Protein AF-A0A935RCQ5-F1 (afdb_monomer_lite)

Secondary structure (DSSP, 8-state):
-------S-EEEEE-HHHHHHHHHHHTTTTSHHHHHHHHHHHHHHHHHH-TTSS-----HHHHHHHHHHHHHHHHHHHHHHHHTTPPP--EEEEEETTEEEEEE--GGGGGS-HHHHHHHHHHHHHHHHHHHHHHHHHHT-TTS-HHHHHHHHHHHHHHHHHHHHHHS--TTSHHHHHHHHHHHHHHHTT--

Foldseek 3Di:
DDDDDDQVDKDFDFFLVRLQVLLQVCLVLLPPVNLVCLQVLLVVLCVVLVLVPDDQDDDPLLVVLLVVLLVQLQSQLQNLLVNVVDRWGTKIWGAPVNRIHIHTRSNCLVVDQLVSVLSSLSRSLSSLSNSLSVLSVQLNDPPDPPVRSSSSSNNSVSSVVVSVVLCPLPVPRSVVSNVVSVVVVVVVVVVD

pLDDT: mean 89.9, std 12.92, range [36.69, 98.56]

Sequence (192 aa):
MCARPAWPLRCPLVPAGAVRRAAALAAPLASTRGLAFMAAAGLTAVACLRPWEGPPRLSPAALGLFAAGALWHELGHAAALRREGYAPGGIGLSLFVCVPVLYADVSAVRLLPRGGRLRVDLAGLAFQAGAAGALAVAGAAEGVPVAVTAAARAAAVATLLALGWALLPFPRSDGSWALRDYLEAGAESRRG

Radius of gyration: 16.99 Å; chains: 1; bounding box: 40×34×59 Å

Structure (mmCIF, N/CA/C/O backbone):
data_AF-A0A935RCQ5-F1
#
_entry.id   AF-A0A935RCQ5-F1
#
loop_
_atom_site.group_PDB
_atom_site.id
_atom_site.type_symbol
_atom_site.label_atom_id
_atom_site.label_alt_id
_atom_site.label_comp_id
_atom_site.label_asym_id
_atom_site.label_entity_id
_atom_site.label_seq_id
_atom_site.pdbx_PDB_ins_code
_atom_site.Cartn_x
_atom_site.Cartn_y
_atom_site.Cartn_z
_atom_site.occupancy
_atom_site.B_iso_or_equiv
_atom_site.auth_seq_id
_atom_site.auth_comp_id
_atom_site.auth_asym_id
_atom_site.auth_atom_id
_atom_site.pdbx_PDB_model_num
ATOM 1 N N . MET A 1 1 ? -6.819 7.830 11.090 1.00 50.78 1 MET A N 1
ATOM 2 C CA . MET A 1 1 ? -7.799 8.486 10.176 1.00 50.78 1 MET A CA 1
ATOM 3 C C . MET A 1 1 ? -9.226 8.502 10.760 1.00 50.78 1 MET A C 1
ATOM 5 O O . MET A 1 1 ? -10.011 7.604 10.498 1.00 50.78 1 MET A O 1
ATOM 9 N N . CYS A 1 2 ? -9.604 9.498 11.570 1.00 36.69 2 CYS A N 1
ATOM 10 C CA . CYS A 1 2 ? -11.015 9.765 11.894 1.00 36.69 2 CYS A CA 1
ATOM 11 C C . CYS A 1 2 ? -11.177 11.176 12.463 1.00 36.69 2 CYS A C 1
ATOM 13 O O . CYS A 1 2 ? -10.693 11.481 13.545 1.00 36.69 2 CYS A O 1
ATOM 15 N N . ALA A 1 3 ? -11.890 12.015 11.730 1.00 36.69 3 ALA A N 1
ATOM 16 C CA . ALA A 1 3 ? -12.787 13.057 12.210 1.00 36.69 3 ALA A CA 1
ATOM 17 C C . ALA A 1 3 ? -13.449 13.610 10.947 1.00 36.69 3 ALA A C 1
ATOM 19 O O . ALA A 1 3 ? -12.894 13.502 9.854 1.00 36.69 3 ALA A O 1
ATOM 20 N N . ARG A 1 4 ? -14.618 14.219 11.070 1.00 45.62 4 ARG A N 1
ATOM 21 C CA . ARG A 1 4 ? -15.166 15.080 10.026 1.00 45.62 4 ARG A CA 1
ATOM 22 C C . ARG A 1 4 ? -14.628 16.510 10.226 1.00 45.62 4 ARG A C 1
ATOM 24 O O . ARG A 1 4 ? -15.327 17.282 10.872 1.00 45.62 4 ARG A O 1
ATOM 31 N N . PRO A 1 5 ? -13.439 16.915 9.732 1.00 41.53 5 PRO A N 1
ATOM 32 C CA . PRO A 1 5 ? -13.167 18.321 9.494 1.00 41.53 5 PRO A CA 1
ATOM 33 C C . PRO A 1 5 ? -13.466 18.640 8.025 1.00 41.53 5 PRO A C 1
ATOM 35 O O . PRO A 1 5 ? -13.261 17.808 7.134 1.00 41.53 5 PRO A O 1
ATOM 38 N N . ALA A 1 6 ? -13.975 19.846 7.792 1.00 49.00 6 ALA A N 1
ATOM 39 C CA . ALA A 1 6 ? -14.284 20.396 6.482 1.00 49.00 6 ALA A CA 1
ATOM 40 C C . ALA A 1 6 ? -13.023 20.432 5.599 1.00 49.00 6 ALA A C 1
ATOM 42 O O . ALA A 1 6 ? -12.244 21.378 5.656 1.00 49.00 6 ALA A O 1
ATOM 43 N N . TRP A 1 7 ? -12.797 19.385 4.801 1.00 48.84 7 TRP A N 1
ATOM 44 C CA . TRP A 1 7 ? -11.895 19.496 3.659 1.00 48.84 7 TRP A CA 1
ATOM 45 C C . TRP A 1 7 ? -12.703 20.116 2.518 1.00 48.84 7 TRP A C 1
ATOM 47 O O . TRP A 1 7 ? -13.743 19.546 2.181 1.00 48.84 7 TRP A O 1
ATOM 57 N N . PRO A 1 8 ? -12.285 21.249 1.931 1.00 55.06 8 PRO A N 1
ATOM 58 C CA . PRO A 1 8 ? -13.113 21.979 0.970 1.00 55.06 8 PRO A CA 1
ATOM 59 C C . PRO A 1 8 ? -13.398 21.188 -0.318 1.00 55.06 8 PRO A C 1
ATOM 61 O O . PRO A 1 8 ? -14.343 21.511 -1.026 1.00 55.06 8 PRO A O 1
ATOM 64 N N . LEU A 1 9 ? -12.627 20.131 -0.616 1.00 63.19 9 LEU A N 1
ATOM 65 C CA . LEU A 1 9 ? -12.761 19.323 -1.831 1.00 63.19 9 LEU A CA 1
ATOM 66 C C . LEU A 1 9 ? -12.545 17.829 -1.526 1.00 63.19 9 LEU A C 1
ATOM 68 O O . LEU A 1 9 ? -11.412 17.396 -1.315 1.00 63.19 9 LEU A O 1
ATOM 72 N N . ARG A 1 10 ? -13.625 17.034 -1.500 1.00 68.75 10 ARG A N 1
ATOM 73 C CA . ARG A 1 10 ? -13.571 15.561 -1.478 1.00 68.75 10 ARG A CA 1
ATOM 74 C C . ARG A 1 10 ? -14.245 15.024 -2.728 1.00 68.75 10 ARG A C 1
ATOM 76 O O . ARG A 1 10 ? -15.442 15.223 -2.907 1.00 68.75 10 ARG A O 1
ATOM 83 N N . CYS A 1 11 ? -13.494 14.303 -3.551 1.00 79.38 11 CYS A N 1
ATOM 84 C CA . CYS A 1 11 ? -14.068 13.561 -4.666 1.00 79.38 11 CYS A CA 1
ATOM 85 C C . CYS A 1 11 ? -14.151 12.079 -4.268 1.00 79.38 11 CYS A C 1
ATOM 87 O O . CYS A 1 11 ? -13.103 11.470 -4.025 1.00 79.38 11 CYS A O 1
ATOM 89 N N . PRO A 1 12 ? -15.352 11.490 -4.114 1.00 82.94 12 PRO A N 1
ATOM 90 C CA . PRO A 1 12 ? -15.468 10.051 -3.912 1.00 82.94 12 PRO A CA 1
ATOM 91 C C . PRO A 1 12 ? -14.962 9.338 -5.170 1.00 82.94 12 PRO A C 1
ATOM 93 O O . PRO A 1 12 ? -15.442 9.606 -6.267 1.00 82.94 12 PRO A O 1
ATOM 96 N N . LEU A 1 13 ? -13.987 8.442 -5.009 1.00 90.50 13 LEU A N 1
ATOM 97 C CA . LEU A 1 13 ? -13.345 7.753 -6.129 1.00 90.50 13 LEU A CA 1
ATOM 98 C C . LEU A 1 13 ? -13.826 6.304 -6.238 1.00 90.50 13 LEU A C 1
ATOM 100 O O . LEU A 1 13 ? -14.161 5.836 -7.321 1.00 90.50 13 LEU A O 1
ATOM 104 N N . VAL A 1 14 ? -13.903 5.603 -5.103 1.00 92.75 14 VAL A N 1
ATOM 105 C CA . VAL A 1 14 ? -14.396 4.226 -5.024 1.00 92.75 14 VAL A CA 1
ATOM 106 C C . VAL A 1 14 ? -15.566 4.171 -4.039 1.00 92.75 14 VAL A C 1
ATOM 108 O O . VAL A 1 14 ? -15.395 4.499 -2.857 1.00 92.75 14 VAL A O 1
ATOM 111 N N . PRO A 1 15 ? -16.765 3.745 -4.478 1.00 93.88 15 PRO A N 1
ATOM 112 C CA . PRO A 1 15 ? -17.936 3.705 -3.615 1.00 93.88 15 PRO A CA 1
ATOM 113 C C . PRO A 1 15 ? -17.779 2.654 -2.511 1.00 93.88 15 PRO A C 1
ATOM 115 O O . PRO A 1 15 ? -17.180 1.594 -2.711 1.00 93.88 15 PRO A O 1
ATOM 118 N N . ALA A 1 16 ? -18.395 2.905 -1.353 1.00 92.81 16 ALA A N 1
ATOM 119 C CA . ALA A 1 16 ? -18.267 2.054 -0.166 1.00 92.81 16 ALA A CA 1
ATOM 120 C C . ALA A 1 16 ? -18.625 0.578 -0.420 1.00 92.81 16 ALA A C 1
ATOM 122 O O . ALA A 1 16 ? -17.993 -0.316 0.133 1.00 92.81 16 ALA A O 1
ATOM 123 N N . GLY A 1 17 ? -19.609 0.294 -1.281 1.00 94.38 17 GLY A N 1
ATOM 124 C CA . GLY A 1 17 ? -19.970 -1.081 -1.643 1.00 94.38 17 GLY A CA 1
ATOM 125 C C . GLY A 1 17 ? -18.826 -1.845 -2.321 1.00 94.38 17 GLY A C 1
ATOM 126 O O . GLY A 1 17 ? -18.572 -3.000 -1.978 1.00 94.38 17 GLY A O 1
ATOM 127 N N . ALA A 1 18 ? -18.100 -1.190 -3.232 1.00 95.44 18 ALA A N 1
ATOM 128 C CA . ALA A 1 18 ? -16.941 -1.773 -3.904 1.00 95.44 18 ALA A CA 1
ATOM 129 C C . ALA A 1 18 ? -15.766 -1.945 -2.930 1.00 95.44 18 ALA A C 1
ATOM 131 O O . ALA A 1 18 ? -15.189 -3.031 -2.862 1.00 95.44 18 ALA A O 1
ATOM 132 N N . VAL A 1 19 ? -15.487 -0.928 -2.103 1.00 96.44 19 VAL A N 1
ATOM 133 C CA . VAL A 1 19 ? -14.448 -1.001 -1.061 1.00 96.44 19 VAL A CA 1
ATOM 134 C C . VAL A 1 19 ? -14.723 -2.143 -0.090 1.00 96.44 19 VAL A C 1
ATOM 136 O O . VAL A 1 19 ? -13.821 -2.911 0.203 1.00 96.44 19 VAL A O 1
ATOM 139 N N . ARG A 1 20 ? -15.965 -2.333 0.369 1.00 96.25 20 ARG A N 1
ATOM 140 C CA . ARG A 1 20 ? -16.321 -3.427 1.291 1.00 96.25 20 ARG A CA 1
ATOM 141 C C . ARG A 1 20 ? -16.063 -4.810 0.704 1.00 96.25 20 ARG A C 1
ATOM 143 O O . ARG A 1 20 ? -15.604 -5.690 1.428 1.00 96.25 20 ARG A O 1
ATOM 150 N N . ARG A 1 21 ? -16.354 -5.008 -0.586 1.00 96.75 21 ARG A N 1
ATOM 151 C CA . ARG A 1 21 ? -16.072 -6.273 -1.285 1.00 96.75 21 ARG A CA 1
ATOM 152 C C . ARG A 1 21 ? -14.567 -6.495 -1.404 1.00 96.75 21 ARG A C 1
ATOM 154 O O . ARG A 1 21 ? -14.079 -7.537 -0.981 1.00 96.75 21 ARG A O 1
ATOM 161 N N . ALA A 1 22 ? -13.837 -5.497 -1.897 1.00 97.06 22 ALA A N 1
ATOM 162 C CA . ALA A 1 22 ? -12.385 -5.567 -2.026 1.00 97.06 22 ALA A CA 1
ATOM 163 C C . ALA A 1 22 ? -11.699 -5.783 -0.664 1.00 97.06 22 ALA A C 1
ATOM 165 O O . ALA A 1 22 ? -10.833 -6.641 -0.535 1.00 97.06 22 ALA A O 1
ATOM 166 N N . ALA A 1 23 ? -12.144 -5.077 0.377 1.00 97.00 23 ALA A N 1
ATOM 167 C CA . ALA A 1 23 ? -11.633 -5.196 1.738 1.00 97.00 23 ALA A CA 1
ATOM 168 C C . ALA A 1 23 ? -11.910 -6.579 2.332 1.00 97.00 23 ALA A C 1
ATOM 170 O O . ALA A 1 23 ? -11.078 -7.101 3.064 1.00 97.00 23 ALA A O 1
ATOM 171 N N . ALA A 1 24 ? -13.052 -7.197 2.012 1.00 96.69 24 ALA A N 1
ATOM 172 C CA . ALA A 1 24 ? -13.340 -8.568 2.423 1.00 96.69 24 ALA A CA 1
ATOM 173 C C . ALA A 1 24 ? -12.399 -9.580 1.747 1.00 96.69 24 ALA A C 1
ATOM 175 O O . ALA A 1 24 ? -11.920 -10.490 2.417 1.00 96.69 24 ALA A O 1
ATOM 176 N N . LEU A 1 25 ? -12.086 -9.393 0.461 1.00 97.25 25 LEU A N 1
ATOM 177 C CA . LEU A 1 25 ? -11.128 -10.239 -0.265 1.00 97.25 25 LEU A CA 1
ATOM 178 C C . LEU A 1 25 ? -9.693 -10.056 0.243 1.00 97.25 25 LEU A C 1
ATOM 180 O O . LEU A 1 25 ? -8.965 -11.029 0.402 1.00 97.25 25 LEU A O 1
ATOM 184 N N . ALA A 1 26 ? -9.300 -8.818 0.540 1.00 96.50 26 ALA A N 1
ATOM 185 C CA . ALA A 1 26 ? -7.985 -8.489 1.082 1.00 96.50 26 ALA A CA 1
ATOM 186 C C . ALA A 1 26 ? -7.865 -8.765 2.593 1.00 96.50 26 ALA A C 1
ATOM 188 O O . ALA A 1 26 ? -6.763 -8.731 3.146 1.00 96.50 26 ALA A O 1
ATOM 189 N N . ALA A 1 27 ? -8.972 -9.072 3.280 1.00 95.69 27 ALA A N 1
ATOM 190 C CA . ALA A 1 27 ? -8.996 -9.279 4.721 1.00 95.69 27 ALA A CA 1
ATOM 191 C C . ALA A 1 27 ? -7.972 -10.323 5.202 1.00 95.69 27 ALA A C 1
ATOM 193 O O . ALA A 1 27 ? -7.343 -10.062 6.218 1.00 95.69 27 ALA A O 1
ATOM 194 N N . PRO A 1 28 ? -7.716 -11.477 4.557 1.00 95.62 28 PRO A N 1
ATOM 195 C CA . PRO A 1 28 ? -6.693 -12.420 5.028 1.00 95.62 28 PRO A CA 1
ATOM 196 C C . PRO A 1 28 ? -5.286 -11.804 5.137 1.00 95.62 28 PRO A C 1
ATOM 198 O O . PRO A 1 28 ? -4.579 -12.049 6.123 1.00 95.62 28 PRO A O 1
ATOM 201 N N . LEU A 1 29 ? -4.920 -10.941 4.182 1.00 95.75 29 LEU A N 1
ATOM 202 C CA . LEU A 1 29 ? -3.630 -10.243 4.145 1.00 95.75 29 LEU A CA 1
ATOM 203 C C . LEU A 1 29 ? -3.492 -9.225 5.280 1.00 95.75 29 LEU A C 1
ATOM 205 O O . LEU A 1 29 ? -2.400 -9.027 5.796 1.00 95.75 29 LEU A O 1
ATOM 209 N N . ALA A 1 30 ? -4.600 -8.640 5.736 1.00 96.81 30 ALA A N 1
ATOM 210 C CA . ALA A 1 30 ? -4.598 -7.679 6.835 1.00 96.81 30 ALA A CA 1
ATOM 211 C C . ALA A 1 30 ? -4.510 -8.320 8.241 1.00 96.81 30 ALA A C 1
ATOM 213 O O . ALA A 1 30 ? -4.706 -7.652 9.258 1.00 96.81 30 ALA A O 1
ATOM 214 N N . SER A 1 31 ? -4.266 -9.633 8.337 1.00 96.81 31 SER A N 1
ATOM 215 C CA . SER A 1 31 ? -3.920 -10.282 9.610 1.00 96.81 31 SER A CA 1
ATOM 216 C C . SER A 1 31 ? -2.527 -9.850 10.076 1.00 96.81 31 SER A C 1
ATOM 218 O O . SER A 1 31 ? -1.691 -9.532 9.244 1.00 96.81 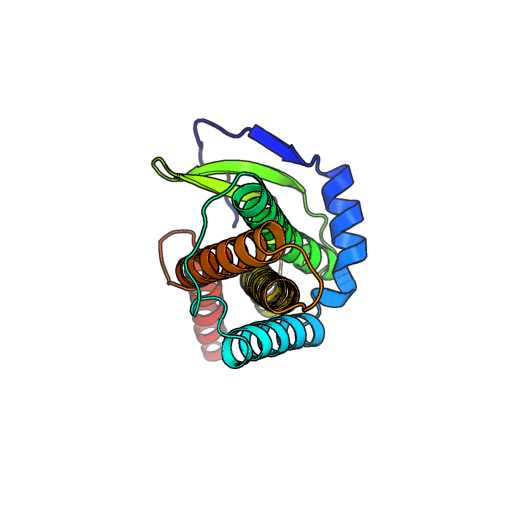31 SER A O 1
ATOM 220 N N . THR A 1 32 ? -2.215 -9.902 11.375 1.00 95.69 32 THR A N 1
ATOM 221 C CA . THR A 1 32 ? -0.874 -9.525 11.878 1.00 95.69 32 THR A CA 1
ATOM 222 C C . THR A 1 32 ? 0.258 -10.254 11.145 1.00 95.69 32 THR A C 1
ATOM 224 O O . THR A 1 32 ? 1.250 -9.638 10.769 1.00 95.69 32 THR A O 1
ATOM 227 N N . ARG A 1 33 ? 0.084 -11.559 10.883 1.00 97.38 33 ARG A N 1
ATOM 228 C CA . ARG A 1 33 ? 1.044 -12.363 10.110 1.00 97.38 33 ARG A CA 1
ATOM 229 C C . ARG A 1 33 ? 1.107 -11.936 8.644 1.00 97.38 33 ARG A C 1
ATOM 231 O O . ARG A 1 33 ? 2.197 -11.854 8.096 1.00 97.38 33 ARG A O 1
ATOM 238 N N . GLY A 1 34 ? -0.039 -11.650 8.026 1.00 98.00 34 GLY A N 1
ATOM 239 C CA . GLY A 1 34 ? -0.101 -11.172 6.646 1.00 98.00 34 GLY A CA 1
ATOM 240 C C . GLY A 1 34 ? 0.553 -9.800 6.472 1.00 98.00 34 GLY A C 1
ATOM 241 O O . GLY A 1 34 ? 1.356 -9.630 5.563 1.00 98.00 34 GLY A O 1
ATOM 242 N N . LEU A 1 35 ? 0.304 -8.861 7.389 1.00 98.12 35 LE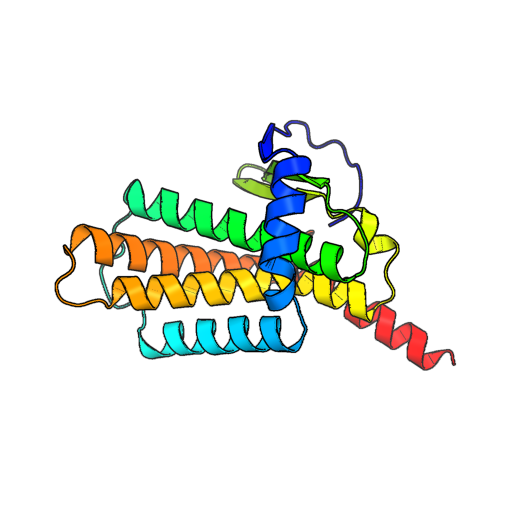U A N 1
ATOM 243 C CA . LEU A 1 35 ? 0.940 -7.543 7.397 1.00 98.12 35 LEU A CA 1
ATOM 244 C C . LEU A 1 35 ? 2.457 -7.660 7.580 1.00 98.12 35 LEU A C 1
ATOM 246 O O . LEU A 1 35 ? 3.210 -7.061 6.816 1.00 98.12 35 LEU A O 1
ATOM 250 N N . ALA A 1 36 ? 2.911 -8.472 8.542 1.00 98.00 36 ALA A N 1
ATOM 251 C CA . ALA A 1 36 ? 4.335 -8.717 8.756 1.00 98.00 36 ALA A CA 1
ATOM 252 C C . ALA A 1 36 ? 4.997 -9.344 7.519 1.00 98.00 36 ALA A C 1
ATOM 254 O O . ALA A 1 36 ? 6.067 -8.902 7.110 1.00 98.00 36 ALA A O 1
ATOM 255 N N . PHE A 1 37 ? 4.341 -10.325 6.892 1.00 98.00 37 PHE A N 1
ATOM 256 C CA . PHE A 1 37 ? 4.817 -10.940 5.657 1.00 98.00 37 PHE A CA 1
ATOM 257 C C . PHE A 1 37 ? 4.902 -9.928 4.510 1.00 98.00 37 PHE A C 1
ATOM 259 O O . PHE A 1 37 ? 5.940 -9.839 3.867 1.00 98.00 37 PHE A O 1
ATOM 266 N N . MET A 1 38 ? 3.851 -9.137 4.276 1.00 98.19 38 MET A N 1
ATOM 267 C CA . MET A 1 38 ? 3.820 -8.127 3.213 1.00 98.19 38 MET A CA 1
ATOM 268 C C . MET A 1 38 ? 4.917 -7.076 3.387 1.00 98.19 38 MET A C 1
ATOM 270 O O . MET A 1 38 ? 5.612 -6.749 2.426 1.00 98.19 38 MET A O 1
ATOM 274 N N . ALA A 1 39 ? 5.108 -6.589 4.616 1.00 98.12 39 ALA A N 1
ATOM 275 C CA . ALA A 1 39 ? 6.174 -5.651 4.932 1.00 98.12 39 ALA A CA 1
ATOM 276 C C . ALA A 1 39 ? 7.557 -6.283 4.719 1.00 98.12 39 ALA A C 1
ATOM 278 O O . ALA A 1 39 ? 8.379 -5.716 4.004 1.00 98.12 39 ALA A O 1
ATOM 279 N N . ALA A 1 40 ? 7.804 -7.469 5.285 1.00 98.38 40 ALA A N 1
ATOM 280 C CA . ALA A 1 40 ? 9.094 -8.145 5.180 1.00 98.38 40 ALA A CA 1
ATOM 281 C C . ALA A 1 40 ? 9.432 -8.507 3.728 1.00 98.38 40 ALA A C 1
ATOM 283 O O . ALA A 1 40 ? 10.466 -8.086 3.222 1.00 98.38 40 ALA A O 1
ATOM 284 N N . ALA A 1 41 ? 8.539 -9.213 3.030 1.00 98.25 41 ALA A N 1
ATOM 285 C CA . ALA A 1 41 ? 8.739 -9.605 1.638 1.00 98.25 41 ALA A CA 1
ATOM 286 C C . ALA A 1 41 ? 8.913 -8.384 0.726 1.00 98.25 41 ALA A C 1
ATOM 288 O O . ALA A 1 41 ? 9.799 -8.372 -0.127 1.00 98.25 41 ALA A O 1
ATOM 289 N N . GLY A 1 42 ? 8.108 -7.338 0.941 1.00 98.31 42 GLY A N 1
ATOM 290 C CA . GLY A 1 42 ? 8.191 -6.091 0.194 1.00 98.31 42 GLY A CA 1
ATOM 291 C C . GLY A 1 42 ? 9.542 -5.396 0.345 1.00 98.31 42 GLY A C 1
ATOM 292 O O . GLY A 1 42 ? 10.209 -5.097 -0.648 1.00 98.31 42 GLY A O 1
ATOM 293 N N . LEU A 1 43 ? 9.974 -5.189 1.592 1.00 98.12 43 LEU A N 1
ATOM 294 C CA . LEU A 1 43 ? 11.250 -4.547 1.910 1.00 98.12 43 LEU A CA 1
ATOM 295 C C . LEU A 1 43 ? 12.448 -5.388 1.458 1.00 98.12 43 LEU A C 1
ATOM 297 O O . LEU A 1 43 ? 13.399 -4.832 0.913 1.00 98.12 43 LEU A O 1
ATOM 301 N N . THR A 1 44 ? 12.399 -6.713 1.620 1.00 98.44 44 THR A N 1
ATOM 302 C CA . THR A 1 44 ? 13.444 -7.618 1.124 1.00 98.44 44 THR A CA 1
ATOM 303 C C . THR A 1 44 ? 13.555 -7.550 -0.396 1.00 98.44 44 THR A C 1
ATOM 305 O O . THR A 1 44 ? 14.654 -7.355 -0.907 1.00 98.44 44 THR A O 1
ATOM 308 N N . ALA A 1 45 ? 12.439 -7.637 -1.128 1.00 98.25 45 ALA A N 1
ATOM 309 C CA . ALA A 1 45 ? 12.449 -7.534 -2.586 1.00 98.25 45 ALA A CA 1
ATOM 310 C C . ALA A 1 45 ? 13.054 -6.202 -3.050 1.00 98.25 45 ALA A C 1
ATOM 312 O O . ALA A 1 45 ? 13.912 -6.182 -3.927 1.00 98.25 45 ALA A O 1
ATOM 313 N N . VAL A 1 46 ? 12.671 -5.093 -2.416 1.00 97.81 46 VAL A N 1
ATOM 314 C CA . VAL A 1 46 ? 13.231 -3.768 -2.708 1.00 97.81 46 VAL A CA 1
ATOM 315 C C . VAL A 1 46 ? 14.733 -3.708 -2.423 1.00 97.81 46 VAL A C 1
ATOM 317 O O . VAL A 1 46 ? 15.487 -3.209 -3.257 1.00 97.81 46 VAL A O 1
ATOM 320 N N . ALA A 1 47 ? 15.178 -4.221 -1.276 1.00 97.38 47 ALA A N 1
ATOM 321 C CA . ALA A 1 47 ? 16.586 -4.212 -0.889 1.00 97.38 47 ALA A CA 1
ATOM 322 C C . ALA A 1 47 ? 17.458 -5.055 -1.835 1.00 97.38 47 ALA A C 1
ATOM 324 O O . ALA A 1 47 ? 18.572 -4.648 -2.169 1.00 97.38 47 ALA A O 1
ATOM 325 N N . CYS A 1 48 ? 16.947 -6.204 -2.283 1.00 97.81 48 CYS A N 1
ATOM 326 C CA . CYS A 1 48 ? 17.648 -7.107 -3.192 1.00 97.81 48 CYS A CA 1
ATOM 327 C C . CYS A 1 48 ? 17.655 -6.606 -4.640 1.00 97.81 48 CYS A C 1
ATOM 329 O O . CYS A 1 48 ? 18.673 -6.719 -5.313 1.00 97.81 48 CYS A O 1
ATOM 331 N N . LEU A 1 49 ? 16.533 -6.067 -5.125 1.00 96.81 49 LEU A N 1
ATOM 332 C CA . LEU A 1 49 ? 16.353 -5.720 -6.540 1.00 96.81 49 LEU A CA 1
ATOM 333 C C . LEU A 1 49 ? 16.684 -4.265 -6.861 1.00 96.81 49 LEU A C 1
ATOM 335 O O . LEU A 1 49 ? 16.781 -3.910 -8.035 1.00 96.81 49 LEU A O 1
ATOM 339 N N . ARG A 1 50 ? 16.832 -3.426 -5.828 1.00 96.75 50 ARG A N 1
ATOM 340 C CA . ARG A 1 50 ? 17.328 -2.048 -5.911 1.00 96.75 50 ARG A CA 1
ATOM 341 C C . ARG A 1 50 ? 16.720 -1.283 -7.092 1.00 96.75 50 ARG A C 1
ATOM 343 O O . ARG A 1 50 ? 17.425 -0.888 -8.025 1.00 96.75 50 ARG A O 1
ATOM 350 N N . PRO A 1 51 ? 15.394 -1.052 -7.086 1.00 94.69 51 PRO A N 1
ATOM 351 C CA . PRO A 1 51 ? 14.696 -0.466 -8.231 1.00 94.69 51 PRO A CA 1
ATOM 352 C C . PRO A 1 51 ? 15.260 0.903 -8.656 1.00 94.69 51 PRO A C 1
ATOM 354 O O . PRO A 1 51 ? 15.102 1.281 -9.816 1.00 94.69 51 PRO A O 1
ATOM 357 N N . TRP A 1 52 ? 15.976 1.595 -7.761 1.00 94.25 52 TRP A N 1
ATOM 358 C CA . TRP A 1 52 ? 16.688 2.852 -8.009 1.00 94.25 52 TRP A CA 1
ATOM 359 C C . TRP A 1 52 ? 17.955 2.743 -8.878 1.00 94.25 52 TRP A C 1
ATOM 361 O O . TRP A 1 52 ? 18.408 3.767 -9.373 1.00 94.25 52 TRP A O 1
ATOM 371 N N . GLU A 1 53 ? 18.530 1.555 -9.109 1.00 88.38 53 GLU A N 1
ATOM 372 C CA . GLU A 1 53 ? 19.764 1.379 -9.911 1.00 88.38 53 GLU A CA 1
ATOM 373 C C . GLU A 1 53 ? 19.548 1.498 -11.439 1.00 88.38 53 GLU A C 1
ATOM 375 O O . GLU A 1 53 ? 20.265 0.913 -12.243 1.00 88.38 53 GLU A O 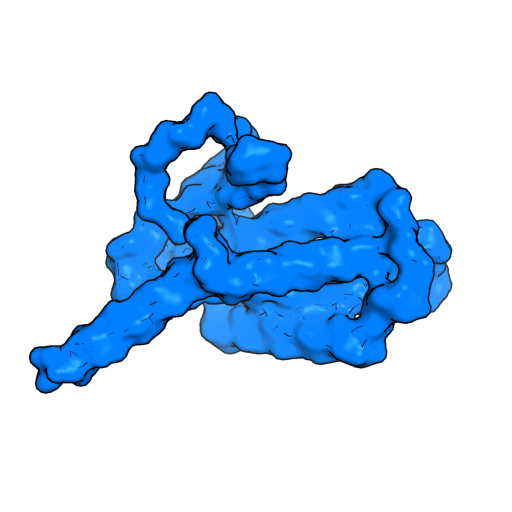1
ATOM 380 N N . GLY A 1 54 ? 18.559 2.274 -11.877 1.00 78.00 54 GLY A N 1
ATOM 381 C CA . GLY A 1 54 ? 18.332 2.583 -13.286 1.00 78.00 54 GLY A CA 1
ATOM 382 C C . GLY A 1 54 ? 17.695 3.960 -13.445 1.00 78.00 54 GLY A C 1
ATOM 383 O O . GLY A 1 54 ? 17.119 4.474 -12.485 1.00 78.00 54 GLY A O 1
ATOM 384 N N . PRO A 1 55 ? 17.778 4.580 -14.635 1.00 71.75 55 PRO A N 1
ATOM 385 C CA . PRO A 1 55 ? 17.212 5.904 -14.849 1.00 71.75 55 PRO A CA 1
ATOM 386 C C . PRO A 1 55 ? 15.692 5.853 -14.621 1.00 71.75 55 PRO A C 1
ATOM 388 O O . PRO A 1 55 ? 14.994 5.172 -15.383 1.00 71.75 55 PRO A O 1
ATOM 391 N N . PRO A 1 56 ? 15.151 6.546 -13.600 1.00 73.56 56 PRO A N 1
ATOM 392 C CA . PRO A 1 56 ? 13.716 6.568 -13.384 1.00 73.56 56 PRO A CA 1
ATOM 393 C C . PRO A 1 56 ? 13.072 7.300 -14.560 1.00 73.56 56 PRO A C 1
ATOM 395 O O . PRO A 1 56 ? 13.377 8.460 -14.837 1.00 73.56 56 PRO A O 1
ATOM 398 N N . ARG A 1 57 ? 12.181 6.616 -15.279 1.00 84.44 57 ARG A N 1
ATOM 399 C CA . ARG A 1 57 ? 11.429 7.216 -16.383 1.00 84.44 57 ARG A CA 1
ATOM 400 C C . ARG A 1 57 ? 10.000 7.457 -15.941 1.00 84.44 57 ARG A C 1
ATOM 402 O O . ARG A 1 57 ? 9.188 6.531 -15.889 1.00 84.44 57 ARG A O 1
ATOM 409 N N . LEU A 1 58 ? 9.696 8.717 -15.637 1.00 88.94 58 LEU A N 1
ATOM 410 C CA . LEU A 1 58 ? 8.317 9.144 -15.450 1.00 88.94 58 LEU A CA 1
ATOM 411 C C . LEU A 1 58 ? 7.557 8.897 -16.753 1.00 88.94 58 LEU A C 1
ATOM 413 O O . LEU A 1 58 ? 7.953 9.341 -17.827 1.00 88.94 58 LEU A O 1
ATOM 417 N N . SER A 1 59 ? 6.483 8.132 -16.648 1.00 94.69 59 SER A N 1
ATOM 418 C CA . SER A 1 59 ? 5.615 7.774 -17.760 1.00 94.69 59 SER A CA 1
ATOM 419 C C . SER A 1 59 ? 4.179 7.670 -17.250 1.00 94.69 59 SER A C 1
ATOM 421 O O . SER A 1 59 ? 3.980 7.438 -16.052 1.00 94.69 59 SER A O 1
ATOM 423 N N . PRO A 1 60 ? 3.166 7.784 -18.124 1.00 96.50 60 PRO A N 1
ATOM 424 C CA . PRO A 1 60 ? 1.777 7.561 -17.728 1.00 96.50 60 PRO A CA 1
ATOM 425 C C . PRO A 1 60 ? 1.568 6.193 -17.063 1.00 96.50 60 PRO A C 1
ATOM 427 O O . PRO A 1 60 ? 0.842 6.091 -16.078 1.00 96.50 60 PRO A O 1
ATOM 430 N N . ALA A 1 61 ? 2.270 5.158 -17.540 1.00 96.06 61 ALA A N 1
ATOM 431 C CA . ALA A 1 61 ? 2.253 3.830 -16.933 1.00 96.06 61 ALA A CA 1
ATOM 432 C C . ALA A 1 61 ? 2.819 3.839 -15.503 1.00 96.06 61 ALA A C 1
ATOM 434 O O . ALA A 1 61 ? 2.193 3.294 -14.599 1.00 96.06 61 ALA A O 1
ATOM 435 N N . ALA A 1 62 ? 3.958 4.504 -15.273 1.00 96.69 62 ALA A N 1
ATOM 436 C CA . ALA A 1 62 ? 4.541 4.625 -13.936 1.00 96.69 62 ALA A CA 1
ATOM 437 C C . ALA A 1 62 ? 3.601 5.360 -12.965 1.00 96.69 62 ALA A C 1
ATOM 439 O O . ALA A 1 62 ? 3.416 4.921 -11.831 1.00 96.69 62 ALA A O 1
ATOM 440 N N . LEU A 1 63 ? 2.968 6.447 -13.420 1.00 96.31 63 LEU A N 1
ATOM 441 C CA . LEU A 1 63 ? 1.997 7.203 -12.624 1.00 96.31 63 LEU A CA 1
ATOM 442 C C . LEU A 1 63 ? 0.750 6.369 -12.304 1.00 96.31 63 LEU A C 1
ATOM 444 O O . LEU A 1 63 ? 0.288 6.378 -11.166 1.00 96.31 63 LEU A O 1
ATOM 448 N N . GLY A 1 64 ? 0.237 5.614 -13.279 1.00 96.88 64 GLY A N 1
ATOM 449 C CA . GLY A 1 64 ? -0.894 4.708 -13.083 1.00 96.88 64 GLY A CA 1
ATOM 450 C C . GLY A 1 64 ? -0.590 3.596 -12.076 1.00 96.88 64 GLY A C 1
ATOM 451 O O . GLY A 1 64 ? -1.396 3.340 -11.183 1.00 96.88 64 GLY A O 1
ATOM 452 N N . LEU A 1 65 ? 0.594 2.983 -12.165 1.00 97.69 65 LEU A N 1
ATOM 453 C CA . LEU A 1 65 ? 1.052 1.965 -11.212 1.00 97.69 65 LEU A CA 1
ATOM 454 C C . LEU A 1 65 ? 1.224 2.536 -9.799 1.00 97.69 65 LEU A C 1
ATOM 456 O O . LEU A 1 65 ? 0.794 1.911 -8.831 1.00 97.69 65 LEU A O 1
ATOM 460 N N . PHE A 1 66 ? 1.796 3.735 -9.671 1.00 97.12 66 PHE A N 1
ATOM 461 C CA . PHE A 1 66 ? 1.908 4.424 -8.385 1.00 97.12 66 PHE A CA 1
ATOM 462 C C . PHE A 1 66 ? 0.530 4.734 -7.780 1.00 97.12 66 PHE A C 1
ATOM 464 O O . PHE A 1 66 ? 0.290 4.437 -6.610 1.00 97.12 66 PHE A O 1
ATOM 471 N N . ALA A 1 67 ? -0.407 5.260 -8.575 1.00 96.25 67 ALA A N 1
ATOM 472 C CA . ALA A 1 67 ? -1.771 5.533 -8.126 1.00 96.25 67 ALA A CA 1
ATOM 473 C C . ALA A 1 67 ? -2.507 4.252 -7.693 1.00 96.25 67 ALA A C 1
ATOM 475 O O . ALA A 1 67 ? -3.209 4.255 -6.681 1.00 96.25 67 ALA A O 1
ATOM 476 N N . ALA A 1 68 ? -2.308 3.141 -8.410 1.00 97.44 68 ALA A N 1
ATOM 477 C CA . ALA A 1 68 ? -2.822 1.834 -8.008 1.00 97.44 68 ALA A CA 1
ATOM 478 C C . ALA A 1 68 ? -2.209 1.359 -6.677 1.00 97.44 68 ALA A C 1
ATOM 480 O O . ALA A 1 68 ? -2.929 0.843 -5.824 1.00 97.44 68 ALA A O 1
ATOM 481 N N . GLY A 1 69 ? -0.911 1.591 -6.460 1.00 97.56 69 GLY A N 1
ATOM 482 C CA . GLY A 1 69 ? -0.238 1.335 -5.183 1.00 97.56 69 GLY A CA 1
ATOM 483 C C . GLY A 1 69 ? -0.802 2.171 -4.029 1.00 97.56 69 GLY A C 1
ATOM 484 O O . GLY A 1 69 ? -1.009 1.649 -2.935 1.00 97.56 69 GLY A O 1
ATOM 485 N N . ALA A 1 70 ? -1.132 3.440 -4.274 1.00 96.00 70 ALA A N 1
ATOM 486 C CA . ALA A 1 70 ? -1.781 4.300 -3.286 1.00 96.00 70 ALA A CA 1
ATOM 487 C C . ALA A 1 70 ? -3.224 3.845 -2.977 1.00 96.00 70 ALA A C 1
ATOM 489 O O . ALA A 1 70 ? -3.634 3.825 -1.822 1.00 96.00 70 ALA A O 1
ATOM 490 N N . LEU A 1 71 ? -3.991 3.391 -3.976 1.00 96.56 71 LEU A N 1
ATOM 491 C CA . LEU A 1 71 ? -5.297 2.759 -3.734 1.00 96.56 71 LEU A CA 1
ATOM 492 C C . LEU A 1 71 ? -5.167 1.469 -2.917 1.00 96.56 71 LEU A C 1
ATOM 494 O O . LEU A 1 71 ? -6.000 1.193 -2.053 1.00 96.56 71 LEU A O 1
ATOM 498 N N . TRP A 1 72 ? -4.126 0.681 -3.184 1.00 97.94 72 TRP A N 1
ATOM 499 C CA . TRP A 1 72 ? -3.828 -0.544 -2.449 1.00 97.94 72 TRP A CA 1
ATOM 500 C C . TRP A 1 72 ? -3.466 -0.271 -0.983 1.00 97.94 72 TRP A C 1
ATOM 502 O O . TRP A 1 72 ? -3.928 -0.995 -0.103 1.00 97.94 72 TRP A O 1
ATOM 512 N N . HIS A 1 73 ? -2.720 0.801 -0.707 1.00 97.62 73 HIS A N 1
ATOM 513 C CA . HIS A 1 73 ? -2.465 1.293 0.649 1.00 97.62 73 HIS A CA 1
ATOM 514 C C . HIS A 1 73 ? -3.779 1.567 1.402 1.00 97.62 73 HIS A C 1
ATOM 516 O O . HIS A 1 73 ? -4.027 0.993 2.464 1.00 97.62 73 HIS A O 1
ATOM 522 N N . GLU A 1 74 ? -4.672 2.364 0.812 1.00 97.56 74 GLU A N 1
ATOM 523 C CA . GLU A 1 74 ? -5.964 2.705 1.423 1.00 97.56 74 GLU A CA 1
ATOM 524 C C . GLU A 1 74 ? -6.866 1.479 1.620 1.00 97.56 74 GLU A C 1
ATOM 526 O O . GLU A 1 74 ? -7.571 1.341 2.627 1.00 97.56 74 GLU A O 1
ATOM 531 N N . LEU A 1 75 ? -6.812 0.534 0.677 1.00 97.75 75 LEU A N 1
ATOM 532 C CA . LEU A 1 75 ? -7.492 -0.748 0.810 1.00 97.75 75 LEU A CA 1
ATOM 533 C C . LEU A 1 75 ? -6.939 -1.571 1.982 1.00 97.75 75 LEU A C 1
ATOM 535 O O . LEU A 1 75 ? -7.712 -2.284 2.616 1.00 97.75 75 LEU A O 1
ATOM 539 N N . GLY A 1 76 ? -5.649 -1.449 2.306 1.00 98.00 76 GLY A N 1
ATOM 540 C CA . GLY A 1 76 ? -5.032 -2.066 3.479 1.00 98.00 76 GLY A CA 1
ATOM 541 C C . GLY A 1 76 ? -5.710 -1.644 4.782 1.00 98.00 76 GLY A C 1
ATOM 542 O O . GLY A 1 76 ? -6.139 -2.503 5.557 1.00 98.00 76 GLY A O 1
ATOM 543 N N . HIS A 1 77 ? -5.911 -0.338 4.987 1.00 97.75 77 HIS A N 1
ATOM 544 C CA . HIS A 1 77 ? -6.654 0.183 6.143 1.00 97.75 77 HIS A CA 1
ATOM 545 C C . HIS A 1 77 ? -8.095 -0.342 6.183 1.00 97.75 77 HIS A C 1
ATOM 547 O O . HIS A 1 77 ? -8.569 -0.817 7.220 1.00 97.75 77 HIS A O 1
ATOM 553 N N . ALA A 1 78 ? -8.792 -0.309 5.043 1.00 97.81 78 ALA A N 1
ATOM 554 C CA . ALA A 1 78 ? -10.163 -0.801 4.936 1.00 97.81 78 ALA A CA 1
ATOM 555 C C . ALA A 1 78 ? -10.271 -2.314 5.215 1.00 97.81 78 ALA A C 1
ATOM 557 O O . ALA A 1 78 ? -11.201 -2.757 5.895 1.00 97.81 78 ALA A O 1
ATOM 558 N N . ALA A 1 79 ? -9.317 -3.106 4.720 1.00 98.19 79 ALA A N 1
ATOM 559 C CA . ALA A 1 79 ? -9.228 -4.545 4.942 1.00 98.19 79 ALA A CA 1
ATOM 560 C C . ALA A 1 79 ? -8.958 -4.865 6.414 1.00 98.19 79 ALA A C 1
ATOM 562 O O . ALA A 1 79 ? -9.623 -5.733 6.980 1.00 98.19 79 ALA A O 1
ATOM 563 N N . ALA A 1 80 ? -8.045 -4.138 7.062 1.00 97.94 80 ALA A N 1
ATOM 564 C CA . ALA A 1 80 ? -7.789 -4.286 8.489 1.00 97.94 80 ALA A CA 1
ATOM 565 C C . ALA A 1 80 ? -9.032 -3.956 9.319 1.00 97.94 80 ALA A C 1
ATOM 567 O O . ALA A 1 80 ? -9.427 -4.771 10.147 1.00 97.94 80 ALA A O 1
ATOM 568 N N . LEU A 1 81 ? -9.721 -2.846 9.034 1.00 97.50 81 LEU A N 1
ATOM 569 C CA . LEU A 1 81 ? -10.952 -2.486 9.743 1.00 97.50 81 LEU A CA 1
ATOM 570 C C . LEU A 1 81 ? -12.044 -3.554 9.562 1.00 97.50 81 LEU A C 1
ATOM 572 O O . LEU A 1 81 ? -12.722 -3.928 10.521 1.00 97.50 81 LEU A O 1
ATOM 576 N N . ARG A 1 82 ? -12.164 -4.098 8.343 1.00 97.31 82 ARG A N 1
ATOM 577 C CA . ARG A 1 82 ? -13.081 -5.198 8.025 1.00 97.31 82 ARG A CA 1
ATOM 578 C C . ARG A 1 82 ? -12.802 -6.446 8.851 1.00 97.31 82 ARG A C 1
ATOM 580 O O . ARG A 1 82 ? -13.751 -7.088 9.298 1.00 97.31 82 ARG A O 1
ATOM 587 N N . ARG A 1 83 ? -11.531 -6.793 9.066 1.00 96.31 83 ARG A N 1
ATOM 588 C CA . ARG A 1 83 ? -11.154 -7.932 9.918 1.00 96.31 83 ARG A CA 1
ATOM 589 C C . ARG A 1 83 ? -11.560 -7.755 11.371 1.00 96.31 83 ARG A C 1
ATOM 591 O O . ARG A 1 83 ? -11.826 -8.749 12.031 1.00 96.31 83 ARG A O 1
ATOM 598 N N . GLU A 1 84 ? -11.593 -6.522 11.857 1.00 95.88 84 GLU A N 1
ATOM 599 C CA . GLU A 1 84 ? -12.022 -6.214 13.225 1.00 95.88 84 GLU A CA 1
ATOM 600 C C . GLU A 1 84 ? -13.551 -6.214 13.377 1.00 95.88 84 GLU A C 1
ATOM 602 O O . GLU A 1 84 ? -14.074 -5.847 14.424 1.00 95.88 84 GLU A O 1
ATOM 607 N N . GLY A 1 85 ? -14.286 -6.602 12.328 1.00 95.44 85 GLY A N 1
ATOM 608 C CA . GLY A 1 85 ? -15.744 -6.709 12.341 1.00 95.44 85 GLY A CA 1
ATOM 609 C C . GLY A 1 85 ? -16.478 -5.429 11.944 1.00 95.44 85 GLY A C 1
ATOM 610 O O . GLY A 1 85 ? -17.705 -5.433 11.880 1.00 95.44 85 GLY A O 1
ATOM 611 N N . TYR A 1 86 ? -15.766 -4.348 11.612 1.00 95.88 86 TYR A N 1
ATOM 612 C CA . TYR A 1 86 ? -16.379 -3.072 11.241 1.00 95.88 86 TYR A CA 1
ATOM 613 C C . TYR A 1 86 ? -16.401 -2.872 9.727 1.00 95.88 86 TYR A C 1
ATOM 615 O O . TYR A 1 86 ? -15.484 -3.245 9.001 1.00 95.88 86 TYR A O 1
ATOM 623 N N . ALA A 1 87 ? -17.471 -2.274 9.209 1.00 94.19 87 ALA A N 1
ATOM 624 C CA . ALA A 1 87 ? -17.585 -2.032 7.778 1.00 94.19 87 ALA A CA 1
ATOM 625 C C . ALA A 1 87 ? -16.831 -0.750 7.373 1.00 94.19 87 ALA A C 1
ATOM 627 O O . ALA A 1 87 ? -17.176 0.318 7.882 1.00 94.19 87 ALA A O 1
ATOM 628 N N . PRO A 1 88 ? -15.867 -0.813 6.433 1.00 95.12 88 PRO A N 1
ATOM 629 C CA . PRO A 1 88 ? -15.246 0.391 5.893 1.00 95.12 88 PRO A CA 1
ATOM 630 C C . PRO A 1 88 ? -16.236 1.201 5.036 1.00 95.12 88 PRO A C 1
ATOM 632 O O . PRO A 1 88 ? -17.224 0.668 4.503 1.00 95.12 88 PRO A O 1
ATOM 635 N N . GLY A 1 89 ? -15.972 2.503 4.925 1.00 94.12 89 GLY A N 1
ATOM 636 C CA . GLY A 1 89 ? -16.641 3.419 4.006 1.00 94.12 89 GLY A CA 1
ATOM 637 C C . GLY A 1 89 ? -16.020 3.390 2.604 1.00 94.12 89 GLY A C 1
ATOM 638 O O . GLY A 1 89 ? -15.528 2.357 2.155 1.00 94.12 89 GLY A O 1
ATOM 639 N N . GLY A 1 90 ? -16.104 4.508 1.877 1.00 93.06 90 GLY A N 1
ATOM 640 C CA . GLY A 1 90 ? -15.511 4.656 0.539 1.00 93.06 90 GLY A CA 1
ATOM 641 C C . GLY A 1 90 ? -14.036 5.068 0.571 1.00 93.06 90 GLY A C 1
ATOM 642 O O . GLY A 1 90 ? -13.521 5.458 1.619 1.00 93.06 90 GLY A O 1
ATOM 643 N N . ILE A 1 91 ? -13.383 5.020 -0.592 1.00 93.50 91 ILE A N 1
ATOM 644 C CA . ILE A 1 91 ? -12.065 5.633 -0.818 1.00 93.50 91 ILE A CA 1
ATOM 645 C C . ILE A 1 91 ? -12.275 6.874 -1.683 1.00 93.50 91 ILE A C 1
ATOM 647 O O . ILE A 1 91 ? -13.034 6.845 -2.657 1.00 93.50 91 ILE A O 1
ATOM 651 N N . GLY A 1 92 ? -11.629 7.978 -1.331 1.00 90.94 92 GLY A N 1
ATOM 652 C CA . GLY A 1 92 ? -11.738 9.231 -2.067 1.00 90.94 92 GLY A CA 1
ATOM 653 C C . GLY 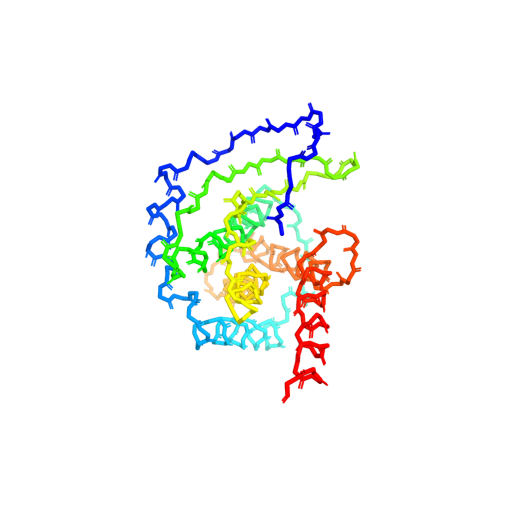A 1 92 ? -10.405 9.934 -2.239 1.00 90.94 92 GLY A C 1
ATOM 654 O O . GLY A 1 92 ? -9.379 9.504 -1.723 1.00 90.94 92 GLY A O 1
ATOM 655 N N . LEU A 1 93 ? -10.460 11.043 -2.968 1.00 88.81 93 LEU A N 1
ATOM 656 C CA . LEU A 1 93 ? -9.353 11.964 -3.173 1.00 88.81 93 LEU A CA 1
ATOM 657 C C . LEU A 1 93 ? -9.580 13.238 -2.353 1.00 88.81 93 LEU A C 1
ATOM 659 O O . LEU A 1 93 ? -10.694 13.772 -2.317 1.00 88.81 93 LEU A O 1
ATOM 663 N N . SER A 1 94 ? -8.522 13.715 -1.707 1.00 84.00 94 SER A N 1
ATOM 664 C CA . SER A 1 94 ? -8.456 14.956 -0.934 1.00 84.00 94 SER A CA 1
ATOM 665 C C . SER A 1 94 ? -7.173 15.710 -1.304 1.00 84.00 94 SER A C 1
ATOM 667 O O . SER A 1 94 ? -6.232 15.114 -1.809 1.00 84.00 94 SER A O 1
ATOM 669 N N . LEU A 1 95 ? -7.105 17.020 -1.072 1.00 81.19 95 LEU A N 1
ATOM 670 C CA . LEU A 1 95 ? -5.908 17.823 -1.377 1.00 81.19 95 LEU A CA 1
ATOM 671 C C . LEU A 1 95 ? -5.188 18.225 -0.100 1.00 81.19 95 LEU A C 1
ATOM 673 O O . LEU A 1 95 ? -5.573 19.239 0.437 1.00 81.19 95 LEU A O 1
ATOM 677 N N . PHE A 1 96 ? -4.168 17.528 0.396 1.00 74.69 96 PHE A N 1
ATOM 678 C CA . PHE A 1 96 ? -3.429 18.010 1.570 1.00 74.69 96 PHE A CA 1
ATOM 679 C C . PHE A 1 96 ? -2.537 19.205 1.196 1.00 74.69 96 PHE A C 1
ATOM 681 O O . PHE A 1 96 ? -1.533 19.049 0.501 1.00 74.69 96 PHE A O 1
ATOM 688 N N . VAL A 1 97 ? -2.916 20.405 1.651 1.00 76.62 97 VAL A N 1
ATOM 689 C CA . VAL A 1 97 ? -2.355 21.703 1.221 1.00 76.62 97 VAL A CA 1
ATOM 690 C C . VAL A 1 97 ? -2.538 21.921 -0.288 1.00 76.62 97 VAL A C 1
ATOM 692 O O . VAL A 1 97 ? -3.528 22.525 -0.686 1.00 76.62 97 VAL A O 1
ATOM 695 N N . CYS A 1 98 ? -1.642 21.380 -1.116 1.00 78.56 98 CYS A N 1
ATOM 696 C CA . CYS A 1 98 ? -1.707 21.422 -2.583 1.00 78.56 98 CYS A CA 1
ATOM 697 C C . CYS A 1 98 ? -1.450 20.049 -3.230 1.00 78.56 98 CYS A C 1
ATOM 699 O O . CYS A 1 98 ? -1.389 19.947 -4.453 1.00 78.56 98 CYS A O 1
ATOM 701 N N . VAL A 1 99 ? -1.269 18.994 -2.430 1.00 78.00 99 VAL A N 1
ATOM 702 C CA . VAL A 1 99 ? -0.892 17.663 -2.914 1.00 78.00 99 VAL A CA 1
ATOM 703 C C . VAL A 1 99 ? -2.113 16.744 -2.894 1.00 78.00 99 VAL A C 1
ATOM 705 O O . VAL A 1 99 ? -2.762 16.629 -1.850 1.00 78.00 99 VAL A O 1
ATOM 708 N N . PRO A 1 100 ? -2.450 16.072 -4.009 1.00 81.94 100 PRO A N 1
ATOM 709 C CA . PRO A 1 100 ? -3.502 15.067 -4.010 1.00 81.94 100 PRO A CA 1
ATOM 710 C C . PRO A 1 100 ? -3.103 13.880 -3.129 1.00 81.94 100 PRO A C 1
ATOM 712 O O . PRO A 1 100 ? -2.055 13.270 -3.322 1.00 81.94 100 PRO A O 1
ATOM 715 N N . VAL A 1 101 ? -3.966 13.546 -2.174 1.00 85.00 101 VAL A N 1
ATOM 716 C CA . VAL A 1 101 ? -3.841 12.394 -1.280 1.00 85.00 101 VAL A CA 1
ATOM 717 C C . VAL A 1 101 ? -5.116 11.565 -1.349 1.00 85.00 101 VAL A C 1
ATOM 719 O O . VAL A 1 101 ? -6.229 12.103 -1.352 1.00 85.00 101 VAL A O 1
ATOM 722 N N . LEU A 1 102 ? -4.962 10.248 -1.426 1.00 89.81 102 LEU A N 1
ATOM 723 C CA . LEU A 1 102 ? -6.093 9.351 -1.243 1.00 89.81 102 LEU A CA 1
ATOM 724 C C . LEU A 1 102 ? -6.429 9.253 0.247 1.00 89.81 102 LEU A C 1
ATOM 726 O O . LEU A 1 102 ? -5.629 9.612 1.108 1.00 89.81 102 LEU A O 1
ATOM 730 N N . TYR A 1 103 ? -7.661 8.855 0.539 1.00 89.06 103 TYR A N 1
ATOM 731 C CA . TYR A 1 103 ? -8.078 8.513 1.891 1.00 89.06 103 TYR A CA 1
ATOM 732 C C . TYR A 1 103 ? -9.117 7.396 1.847 1.00 89.06 103 TYR A C 1
ATOM 734 O O . TYR A 1 103 ? -10.038 7.430 1.026 1.00 89.06 103 TYR A O 1
ATOM 742 N N . ALA A 1 104 ? -9.031 6.456 2.779 1.00 90.88 104 ALA A N 1
ATOM 743 C CA . ALA A 1 104 ? -10.099 5.534 3.126 1.00 90.88 104 ALA A CA 1
ATOM 744 C C . ALA A 1 104 ? -10.933 6.079 4.291 1.00 90.88 104 ALA A C 1
ATOM 746 O O . ALA A 1 104 ? -10.410 6.554 5.304 1.00 90.88 104 ALA A O 1
ATOM 747 N N . ASP A 1 105 ? -12.258 5.976 4.187 1.00 91.44 105 ASP A N 1
ATOM 748 C CA . ASP A 1 105 ? -13.131 6.182 5.339 1.00 91.44 105 ASP A CA 1
ATOM 749 C C . ASP A 1 105 ? -13.099 4.952 6.255 1.00 91.44 105 ASP A C 1
ATOM 751 O O . ASP A 1 105 ? -13.841 3.980 6.086 1.00 91.44 105 ASP A O 1
ATOM 755 N N . VAL A 1 106 ? -12.217 5.021 7.249 1.00 92.25 106 VAL A N 1
ATOM 756 C CA . VAL A 1 106 ? -12.077 4.044 8.334 1.00 92.25 106 VAL A CA 1
ATOM 757 C C . VAL A 1 106 ? -12.502 4.633 9.678 1.00 92.25 106 VAL A C 1
ATOM 759 O O . VAL A 1 106 ? -11.988 4.253 10.724 1.00 92.25 106 VAL A O 1
ATOM 762 N N . SER A 1 107 ? -13.482 5.543 9.681 1.00 90.38 107 SER A N 1
ATOM 763 C CA . SER A 1 107 ? -13.906 6.286 10.879 1.00 90.38 107 SER A CA 1
ATOM 764 C C . SER A 1 107 ? -14.293 5.405 12.079 1.00 90.38 107 SER A C 1
ATOM 766 O O . SER A 1 107 ? -14.221 5.846 13.226 1.00 90.38 107 SER A O 1
ATOM 768 N N . ALA A 1 108 ? -14.694 4.152 11.845 1.00 93.00 108 ALA A N 1
ATOM 769 C CA . ALA A 1 108 ? -14.999 3.190 12.903 1.00 93.00 108 ALA A CA 1
ATOM 770 C C . ALA A 1 108 ? -13.761 2.696 13.680 1.00 93.00 108 ALA A C 1
ATOM 772 O O . ALA A 1 108 ? -13.931 2.102 14.739 1.00 93.00 108 ALA A O 1
ATOM 773 N N . VAL A 1 109 ? -12.533 2.990 13.227 1.00 93.44 109 VAL A N 1
ATOM 774 C CA . VAL A 1 109 ? -11.281 2.630 13.923 1.00 93.44 109 VAL A CA 1
ATOM 775 C C . VAL A 1 109 ? -11.268 3.109 15.378 1.00 93.44 109 VAL A C 1
ATOM 777 O O . VAL A 1 109 ? -10.800 2.400 16.258 1.00 93.44 109 VAL A O 1
ATOM 780 N N . ARG A 1 110 ? -11.888 4.258 15.672 1.00 90.62 110 ARG A N 1
ATOM 781 C CA . ARG A 1 110 ? -11.998 4.814 17.033 1.00 90.62 110 ARG A CA 1
ATOM 782 C C . ARG A 1 110 ? -12.758 3.927 18.027 1.00 90.62 110 ARG A C 1
ATOM 784 O O . ARG A 1 110 ? -12.669 4.157 19.224 1.00 90.62 110 ARG A O 1
ATOM 791 N N . LEU A 1 111 ? -13.549 2.974 17.531 1.00 92.88 111 LEU A N 1
ATOM 792 C CA . LEU A 1 111 ? -14.320 2.033 18.348 1.00 92.88 111 LEU A CA 1
ATOM 793 C C . LEU A 1 111 ? -13.502 0.791 18.720 1.00 92.88 111 LEU A C 1
ATOM 795 O O . LEU A 1 111 ? -13.953 -0.029 19.515 1.00 92.88 111 LEU A O 1
ATOM 799 N N . LEU A 1 112 ? -12.318 0.626 18.126 1.00 93.06 112 LEU A N 1
ATOM 800 C CA . LEU A 1 112 ? -11.473 -0.534 18.351 1.00 93.06 112 LEU A CA 1
ATOM 801 C C . LEU A 1 112 ? -10.625 -0.382 19.616 1.00 93.06 112 LEU A C 1
ATOM 803 O O . LEU A 1 112 ? -10.163 0.723 19.933 1.00 93.06 112 LEU A O 1
ATOM 807 N N . PRO A 1 113 ? -10.321 -1.504 20.296 1.00 91.62 113 PRO A N 1
ATOM 808 C CA . PRO A 1 113 ? -9.258 -1.521 21.285 1.00 91.62 113 PRO A CA 1
ATOM 809 C C . PRO A 1 113 ? -7.914 -1.225 20.610 1.00 91.62 113 PRO A C 1
ATOM 811 O O . PRO A 1 113 ? -7.738 -1.443 19.408 1.00 91.62 113 PRO A O 1
ATOM 814 N N . ARG A 1 114 ? -6.936 -0.792 21.408 1.00 88.62 114 ARG A N 1
ATOM 815 C CA . ARG A 1 114 ? -5.570 -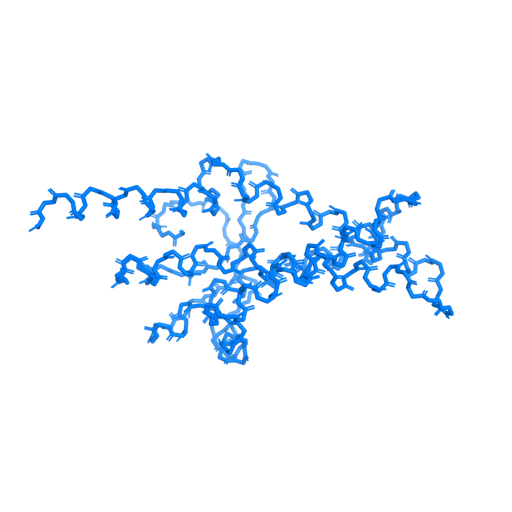0.433 20.988 1.00 88.62 114 ARG A CA 1
ATOM 816 C C . ARG A 1 114 ? -4.998 -1.325 19.883 1.00 88.62 114 ARG A C 1
ATOM 818 O O . ARG A 1 114 ? -4.549 -0.833 18.855 1.00 88.62 114 ARG A O 1
ATOM 825 N N . GLY A 1 115 ? -4.987 -2.641 20.105 1.00 90.62 115 GLY A N 1
ATOM 826 C CA . GLY A 1 115 ? -4.366 -3.587 19.175 1.00 90.62 115 GLY A CA 1
ATOM 827 C C . GLY A 1 115 ? -5.025 -3.602 17.795 1.00 90.62 115 GLY A C 1
ATOM 828 O O . GLY A 1 115 ? -4.344 -3.853 16.803 1.00 90.62 115 GLY A O 1
ATOM 829 N N . GLY A 1 116 ? -6.327 -3.313 17.723 1.00 93.56 116 GLY A N 1
ATOM 830 C CA . GLY A 1 116 ? -7.032 -3.189 16.453 1.00 93.56 116 GLY A CA 1
ATOM 831 C C . GLY A 1 116 ? -6.784 -1.852 15.771 1.00 93.56 116 GLY A C 1
ATOM 832 O O . GLY A 1 116 ? -6.579 -1.824 14.562 1.00 93.56 116 GLY A O 1
ATOM 833 N N . ARG A 1 117 ? -6.694 -0.755 16.534 1.00 94.81 117 ARG A N 1
ATOM 834 C CA . ARG A 1 117 ? -6.335 0.554 15.969 1.00 94.81 117 ARG A CA 1
ATOM 835 C C . ARG A 1 117 ? -4.940 0.547 15.358 1.00 94.81 117 ARG A C 1
ATOM 837 O O . ARG A 1 117 ? -4.806 0.835 14.176 1.00 94.81 117 ARG A O 1
ATOM 844 N N . LEU A 1 118 ? -3.948 0.049 16.101 1.00 94.44 118 LEU A N 1
ATOM 845 C CA . LEU A 1 118 ? -2.582 -0.125 15.598 1.00 94.44 118 LEU A CA 1
ATOM 846 C C . LEU A 1 118 ? -2.532 -0.999 14.344 1.00 94.44 118 LEU A C 1
ATOM 848 O O . LEU A 1 118 ? -1.783 -0.710 13.417 1.00 94.44 118 LEU A O 1
ATOM 852 N N . ARG A 1 119 ? -3.332 -2.070 14.286 1.00 95.94 119 ARG A N 1
ATOM 853 C CA . ARG A 1 119 ? -3.398 -2.920 13.094 1.00 95.94 119 ARG A CA 1
ATOM 854 C C . ARG A 1 119 ? -3.952 -2.159 11.898 1.00 95.94 119 ARG A C 1
ATOM 856 O O . ARG A 1 119 ? -3.409 -2.302 10.811 1.00 95.94 119 ARG A O 1
ATOM 863 N N . VAL A 1 120 ? -5.014 -1.378 12.097 1.00 96.81 120 VAL A N 1
ATOM 864 C CA . VAL A 1 120 ? -5.584 -0.530 11.049 1.00 96.81 120 VAL A CA 1
ATOM 865 C C . VAL A 1 120 ? -4.560 0.501 10.603 1.00 96.81 120 VAL A C 1
ATOM 867 O O . VAL A 1 120 ? -4.272 0.531 9.416 1.00 96.81 120 VAL A O 1
ATOM 870 N N . ASP A 1 121 ? -3.954 1.262 11.512 1.00 94.88 121 ASP A N 1
ATOM 871 C CA . ASP A 1 121 ? -2.995 2.324 11.178 1.00 94.88 121 ASP A CA 1
ATOM 872 C C . ASP A 1 121 ? -1.731 1.789 10.479 1.00 94.88 121 ASP A C 1
ATOM 874 O O . ASP A 1 121 ? -1.212 2.419 9.565 1.00 94.88 121 ASP A O 1
ATOM 878 N N . LEU A 1 122 ? -1.251 0.593 10.832 1.00 96.44 122 LEU A N 1
ATOM 879 C CA . LEU A 1 122 ? -0.076 -0.013 10.189 1.00 96.44 122 LEU A CA 1
ATOM 880 C C . LEU A 1 122 ? -0.397 -0.758 8.883 1.00 96.44 122 LEU A C 1
ATOM 882 O O . LEU A 1 122 ? 0.519 -1.100 8.130 1.00 96.44 122 LEU A O 1
ATOM 886 N N . ALA A 1 123 ? -1.671 -1.046 8.601 1.00 97.94 123 ALA A N 1
ATOM 887 C CA . ALA A 1 123 ? -2.035 -1.875 7.456 1.00 97.94 123 ALA A CA 1
ATOM 888 C C . ALA A 1 123 ? -1.693 -1.221 6.115 1.00 97.94 123 ALA A C 1
ATOM 890 O O . ALA A 1 123 ? -1.165 -1.909 5.240 1.00 97.94 123 ALA A O 1
ATOM 891 N N . GLY A 1 124 ? -1.936 0.085 5.967 1.00 97.06 124 GLY A N 1
ATOM 892 C CA . GLY A 1 124 ? -1.569 0.829 4.759 1.00 97.06 124 GLY A CA 1
ATOM 893 C C . GLY A 1 124 ? -0.072 0.745 4.469 1.00 97.06 124 GLY A C 1
ATOM 894 O O . GLY A 1 124 ? 0.324 0.380 3.361 1.00 97.06 124 GLY A O 1
ATOM 895 N N . LEU A 1 125 ? 0.767 0.944 5.493 1.00 97.75 125 LEU A N 1
ATOM 896 C CA . LEU A 1 125 ? 2.229 0.853 5.384 1.00 97.75 125 LEU A CA 1
ATOM 897 C C . LEU A 1 125 ? 2.692 -0.527 4.893 1.00 97.75 125 LEU A C 1
ATOM 899 O O . LEU A 1 125 ? 3.508 -0.624 3.977 1.00 97.75 125 LEU A O 1
ATOM 903 N N . ALA A 1 126 ? 2.154 -1.607 5.463 1.00 98.38 126 ALA A N 1
ATOM 904 C CA . ALA A 1 126 ? 2.514 -2.968 5.064 1.00 98.38 126 ALA A CA 1
ATOM 905 C C . ALA A 1 126 ? 2.031 -3.315 3.645 1.00 98.38 126 ALA A C 1
ATOM 907 O O . ALA A 1 126 ? 2.770 -3.922 2.867 1.00 98.38 126 ALA A O 1
ATOM 908 N N . PHE A 1 127 ? 0.810 -2.906 3.283 1.00 98.50 127 PHE A N 1
ATOM 909 C CA . PHE A 1 127 ? 0.275 -3.085 1.932 1.00 98.50 127 PHE A CA 1
ATOM 910 C C . PHE A 1 127 ? 1.125 -2.338 0.903 1.00 98.50 127 PHE A C 1
ATOM 912 O O . PHE A 1 127 ? 1.476 -2.899 -0.138 1.00 98.50 127 PHE A O 1
ATOM 919 N N . GLN A 1 128 ? 1.509 -1.103 1.217 1.00 98.25 128 GLN A N 1
ATOM 920 C CA . GLN A 1 128 ? 2.346 -0.270 0.367 1.00 98.25 128 GLN A CA 1
ATOM 921 C C . GLN A 1 128 ? 3.773 -0.814 0.226 1.00 98.25 128 GLN A C 1
ATOM 923 O O . GLN A 1 128 ? 4.309 -0.822 -0.881 1.00 98.25 128 GLN A O 1
ATOM 928 N N . ALA A 1 129 ? 4.371 -1.332 1.304 1.00 98.56 129 ALA A N 1
ATOM 929 C CA . ALA A 1 129 ? 5.666 -2.010 1.250 1.00 98.56 129 ALA A CA 1
ATOM 930 C C . ALA A 1 129 ? 5.628 -3.233 0.322 1.00 98.56 129 ALA A C 1
ATOM 932 O O . ALA A 1 129 ? 6.498 -3.390 -0.537 1.00 98.56 129 ALA A O 1
ATOM 933 N N . GLY A 1 130 ? 4.590 -4.067 0.429 1.00 98.56 130 GLY A N 1
ATOM 934 C CA . GLY A 1 130 ? 4.420 -5.203 -0.475 1.00 98.56 130 GLY A CA 1
ATOM 935 C C . GLY A 1 130 ? 4.177 -4.788 -1.930 1.00 98.56 130 GLY A C 1
ATOM 936 O O . GLY A 1 130 ? 4.730 -5.413 -2.833 1.00 98.56 130 GLY A O 1
ATOM 937 N N . ALA A 1 131 ? 3.431 -3.703 -2.178 1.00 98.56 131 ALA A N 1
ATOM 938 C CA . ALA A 1 131 ? 3.271 -3.146 -3.524 1.00 98.56 131 ALA A CA 1
ATOM 939 C C . ALA A 1 131 ? 4.606 -2.652 -4.105 1.00 98.56 131 ALA A C 1
ATOM 941 O O . ALA A 1 131 ? 4.916 -2.948 -5.258 1.00 98.56 131 ALA A O 1
ATOM 942 N N . ALA A 1 132 ? 5.432 -1.970 -3.304 1.00 98.50 132 ALA A N 1
ATOM 943 C CA . ALA A 1 132 ? 6.776 -1.567 -3.714 1.00 98.50 132 ALA A CA 1
ATOM 944 C C . ALA A 1 132 ? 7.652 -2.777 -4.081 1.00 98.50 132 ALA A C 1
ATOM 946 O O . ALA A 1 132 ? 8.331 -2.747 -5.106 1.00 98.50 132 ALA A O 1
ATOM 947 N N . GLY A 1 133 ? 7.594 -3.858 -3.295 1.00 98.50 133 GLY A N 1
ATOM 948 C CA . GLY A 1 133 ? 8.296 -5.108 -3.599 1.00 98.50 133 GLY A CA 1
ATOM 949 C C . GLY A 1 133 ? 7.814 -5.782 -4.880 1.00 98.50 133 GLY A C 1
ATOM 950 O O . GLY A 1 133 ? 8.631 -6.155 -5.716 1.00 98.50 133 GLY A O 1
ATOM 951 N N . ALA A 1 134 ? 6.499 -5.883 -5.083 1.00 98.50 134 ALA A N 1
ATOM 952 C CA . ALA A 1 134 ? 5.930 -6.444 -6.308 1.00 98.50 134 ALA A CA 1
ATOM 953 C C . ALA A 1 134 ? 6.340 -5.638 -7.555 1.00 98.50 134 ALA A C 1
ATOM 955 O O . ALA A 1 134 ? 6.704 -6.214 -8.580 1.00 98.50 134 ALA A O 1
ATOM 956 N N . LEU A 1 135 ? 6.346 -4.306 -7.455 1.00 98.12 135 LEU A N 1
ATOM 957 C CA . LEU A 1 135 ? 6.820 -3.424 -8.523 1.00 98.12 135 LEU A CA 1
ATOM 958 C C . LEU A 1 135 ? 8.331 -3.558 -8.757 1.00 98.12 135 LEU A C 1
ATOM 960 O O . LEU A 1 135 ? 8.768 -3.508 -9.905 1.00 98.12 135 LEU A O 1
ATOM 964 N N . ALA A 1 136 ? 9.128 -3.770 -7.706 1.00 97.69 136 ALA A N 1
ATOM 965 C CA . ALA A 1 136 ? 10.558 -4.041 -7.840 1.00 97.69 136 ALA A CA 1
ATOM 966 C C . ALA A 1 136 ? 10.813 -5.363 -8.585 1.00 97.69 136 ALA A C 1
ATOM 968 O O . ALA A 1 136 ? 11.635 -5.387 -9.498 1.00 97.69 136 ALA A O 1
ATOM 969 N N . VAL A 1 137 ? 10.057 -6.424 -8.270 1.00 97.94 137 VAL A N 1
ATOM 970 C CA . VAL A 1 137 ? 10.094 -7.711 -8.994 1.00 97.94 137 VAL A CA 1
ATOM 971 C C . VAL A 1 137 ? 9.729 -7.518 -10.464 1.00 97.94 137 VAL A C 1
ATOM 973 O O . VAL A 1 137 ? 10.481 -7.933 -11.341 1.00 97.94 137 VAL A O 1
ATOM 976 N N . ALA A 1 138 ? 8.627 -6.821 -10.753 1.00 96.69 138 ALA A N 1
ATOM 977 C CA . ALA A 1 138 ? 8.228 -6.520 -12.128 1.00 96.69 138 ALA A CA 1
ATOM 978 C C . ALA A 1 138 ? 9.277 -5.673 -12.876 1.00 96.69 138 ALA A C 1
ATOM 980 O O . ALA A 1 138 ? 9.500 -5.860 -14.069 1.00 96.69 138 ALA A O 1
ATOM 981 N N . GLY A 1 139 ? 9.950 -4.760 -12.174 1.00 95.75 139 GLY A N 1
ATOM 982 C CA . GLY A 1 139 ? 11.020 -3.921 -12.709 1.00 95.75 139 GLY A CA 1
ATOM 983 C C . GLY A 1 139 ? 12.335 -4.652 -12.999 1.00 95.75 139 GLY A C 1
ATOM 984 O O . GLY A 1 139 ? 13.171 -4.117 -13.730 1.00 95.75 139 GLY A O 1
ATOM 985 N N . ALA A 1 140 ? 12.518 -5.846 -12.438 1.00 95.50 140 ALA A N 1
ATOM 986 C CA . ALA A 1 140 ? 13.674 -6.713 -12.650 1.00 95.50 140 ALA A CA 1
ATOM 987 C C . ALA A 1 140 ? 13.390 -7.872 -13.624 1.00 95.50 140 ALA A C 1
ATOM 989 O O . ALA A 1 140 ? 14.282 -8.669 -13.893 1.00 95.50 140 ALA A O 1
ATOM 990 N N . ALA A 1 141 ? 12.163 -7.979 -14.144 1.00 94.94 141 ALA A N 1
ATOM 991 C CA . ALA A 1 141 ? 11.771 -9.069 -15.026 1.00 94.94 141 ALA A CA 1
ATOM 992 C C . ALA A 1 141 ? 12.519 -9.021 -16.370 1.00 94.94 141 ALA A C 1
ATOM 994 O O . ALA A 1 141 ? 12.503 -8.012 -17.080 1.00 94.94 141 ALA A O 1
ATOM 995 N N . GLU A 1 142 ? 13.137 -10.141 -16.734 1.00 94.38 142 GLU A N 1
ATOM 996 C CA . GLU A 1 142 ? 13.784 -10.334 -18.030 1.00 94.38 142 GLU A CA 1
ATOM 997 C C . GLU A 1 142 ? 12.754 -10.663 -19.123 1.00 94.38 142 GLU A C 1
ATOM 999 O O . GLU A 1 142 ? 11.653 -11.140 -18.847 1.00 94.38 142 GLU A O 1
ATOM 1004 N N . GLY A 1 143 ? 13.086 -10.373 -20.385 1.00 94.69 143 GLY A N 1
ATOM 1005 C CA . GLY A 1 143 ? 12.191 -10.617 -21.528 1.00 94.69 143 GLY A CA 1
ATOM 1006 C C . GLY A 1 143 ? 10.979 -9.678 -21.622 1.00 94.69 143 GLY A C 1
ATOM 1007 O O . GLY A 1 143 ? 10.188 -9.785 -22.557 1.00 94.69 143 GLY A O 1
ATOM 1008 N N . VAL A 1 144 ? 10.836 -8.731 -20.691 1.00 94.38 144 VAL A N 1
ATOM 1009 C CA . VAL A 1 144 ? 9.785 -7.706 -20.689 1.00 94.38 144 VAL A CA 1
ATOM 1010 C C . VAL A 1 144 ? 10.295 -6.435 -21.389 1.00 94.38 144 VAL A C 1
ATOM 1012 O O . VAL A 1 144 ? 11.463 -6.074 -21.220 1.00 94.38 144 VAL A O 1
ATOM 1015 N N . PRO A 1 145 ? 9.455 -5.706 -22.155 1.00 94.81 145 PRO A N 1
ATOM 1016 C CA . PRO A 1 145 ? 9.870 -4.457 -22.788 1.00 94.81 145 PRO A CA 1
ATOM 1017 C C . PRO A 1 145 ? 10.468 -3.461 -21.786 1.00 94.81 145 PRO A C 1
ATOM 1019 O O . PRO A 1 145 ? 9.867 -3.179 -20.748 1.00 94.81 145 PRO A O 1
ATOM 1022 N N . VAL A 1 146 ? 11.608 -2.856 -22.140 1.00 93.00 146 VAL A N 1
ATOM 1023 C CA . VAL A 1 146 ? 12.353 -1.914 -21.276 1.00 93.00 146 VAL A CA 1
ATOM 1024 C C . VAL A 1 146 ? 11.479 -0.766 -20.768 1.00 93.00 146 VAL A C 1
ATOM 1026 O O . VAL A 1 146 ? 11.643 -0.303 -19.643 1.00 93.00 146 VAL A O 1
ATOM 1029 N N . ALA A 1 147 ? 10.519 -0.302 -21.571 1.00 93.38 147 ALA A N 1
ATOM 1030 C CA . ALA A 1 147 ? 9.590 0.743 -21.152 1.00 93.38 147 ALA A CA 1
ATOM 1031 C C . ALA A 1 147 ? 8.711 0.313 -19.961 1.00 93.38 147 ALA A C 1
ATOM 1033 O O . ALA A 1 147 ? 8.457 1.116 -19.065 1.00 93.38 147 ALA A O 1
ATOM 1034 N N . VAL A 1 148 ? 8.273 -0.949 -19.931 1.00 93.94 148 VAL A N 1
ATOM 1035 C CA . VAL A 1 148 ? 7.418 -1.500 -18.870 1.00 93.94 148 VAL A CA 1
ATOM 1036 C C . VAL A 1 148 ? 8.225 -1.712 -17.594 1.00 93.94 148 VAL A C 1
ATOM 1038 O O . VAL A 1 148 ? 7.796 -1.279 -16.525 1.00 93.94 148 VAL A O 1
ATOM 1041 N N . THR A 1 149 ? 9.417 -2.304 -17.697 1.00 95.12 149 THR A N 1
ATOM 1042 C CA . THR A 1 149 ? 10.292 -2.505 -16.532 1.00 95.12 149 THR A CA 1
ATOM 1043 C C . THR A 1 149 ? 10.758 -1.167 -15.955 1.00 95.12 149 THR A C 1
ATOM 1045 O O . THR A 1 149 ? 10.705 -0.975 -14.741 1.00 95.12 149 THR A O 1
ATOM 1048 N N . ALA A 1 150 ? 11.102 -0.185 -16.796 1.00 94.75 150 ALA A N 1
ATOM 1049 C CA . ALA A 1 150 ? 11.425 1.173 -16.352 1.00 94.75 150 ALA A CA 1
ATOM 1050 C C . ALA A 1 150 ? 10.241 1.858 -15.646 1.00 94.75 150 ALA A C 1
ATOM 1052 O O . ALA A 1 150 ? 10.440 2.518 -14.623 1.00 94.75 150 ALA A O 1
ATOM 1053 N N . ALA A 1 151 ? 9.013 1.680 -16.147 1.00 96.25 151 ALA A N 1
ATOM 1054 C CA . ALA A 1 151 ? 7.814 2.211 -15.504 1.00 96.25 151 ALA A CA 1
ATOM 1055 C C . ALA A 1 151 ? 7.552 1.555 -14.137 1.00 96.25 151 ALA A C 1
ATOM 1057 O O . ALA A 1 151 ? 7.258 2.259 -13.171 1.00 96.25 151 ALA A O 1
ATOM 1058 N N . ALA A 1 152 ? 7.716 0.232 -14.033 1.00 96.56 152 ALA A N 1
ATOM 1059 C CA . ALA A 1 152 ? 7.585 -0.501 -12.776 1.00 96.56 152 ALA A CA 1
ATOM 1060 C C . ALA A 1 152 ? 8.641 -0.072 -11.744 1.00 96.56 152 ALA A C 1
ATOM 1062 O O . ALA A 1 152 ? 8.294 0.193 -10.595 1.00 96.56 152 ALA A O 1
ATOM 1063 N N . ARG A 1 153 ? 9.907 0.101 -12.154 1.00 96.44 153 ARG A N 1
ATOM 1064 C CA . ARG A 1 153 ? 10.975 0.625 -11.278 1.00 96.44 153 ARG A CA 1
ATOM 1065 C C . ARG A 1 153 ? 10.671 2.039 -10.793 1.00 96.44 153 ARG A C 1
ATOM 1067 O O . ARG A 1 153 ? 10.778 2.306 -9.599 1.00 96.44 153 ARG A O 1
ATOM 1074 N N . ALA A 1 154 ? 10.245 2.930 -11.691 1.00 97.00 154 ALA A N 1
ATOM 1075 C CA . ALA A 1 154 ? 9.867 4.294 -11.325 1.00 97.00 154 ALA A CA 1
ATOM 1076 C C . ALA A 1 154 ? 8.691 4.312 -10.332 1.00 97.00 154 ALA A C 1
ATOM 1078 O O . ALA A 1 154 ? 8.741 5.028 -9.332 1.00 97.00 154 ALA A O 1
ATOM 1079 N N . ALA A 1 155 ? 7.671 3.478 -10.554 1.00 97.44 155 ALA A N 1
ATOM 1080 C CA . ALA A 1 155 ? 6.549 3.328 -9.633 1.00 97.44 155 ALA A CA 1
ATOM 1081 C C . ALA A 1 155 ? 6.972 2.724 -8.283 1.00 97.44 155 ALA A C 1
ATOM 1083 O O . ALA A 1 155 ? 6.488 3.175 -7.246 1.00 97.44 155 ALA A O 1
ATOM 1084 N N . ALA A 1 156 ? 7.894 1.754 -8.265 1.00 97.44 156 ALA A N 1
ATOM 1085 C CA . ALA A 1 156 ? 8.448 1.191 -7.033 1.00 97.44 156 ALA A CA 1
ATOM 1086 C C . ALA A 1 156 ? 9.152 2.274 -6.205 1.00 97.44 156 ALA A C 1
ATOM 1088 O O . ALA A 1 156 ? 8.862 2.425 -5.020 1.00 97.44 156 ALA A O 1
ATOM 1089 N N . VAL A 1 157 ? 10.012 3.081 -6.837 1.00 96.88 157 VAL A N 1
ATOM 1090 C CA . VAL A 1 157 ? 10.701 4.204 -6.180 1.00 96.88 157 VAL A CA 1
ATOM 1091 C C . VAL A 1 157 ? 9.697 5.228 -5.645 1.00 96.88 157 VAL A C 1
ATOM 1093 O O . VAL A 1 157 ? 9.780 5.601 -4.478 1.00 96.88 157 VAL A O 1
ATOM 1096 N N . ALA A 1 158 ? 8.706 5.639 -6.441 1.00 96.50 158 ALA A N 1
ATOM 1097 C CA . ALA A 1 158 ? 7.665 6.562 -5.983 1.00 96.50 158 ALA A CA 1
ATOM 1098 C C . ALA A 1 158 ? 6.867 5.995 -4.793 1.00 96.50 158 ALA A C 1
ATOM 1100 O O . ALA A 1 158 ? 6.603 6.701 -3.820 1.00 96.50 158 ALA A O 1
ATOM 1101 N N . THR A 1 159 ? 6.541 4.700 -4.834 1.00 97.31 159 THR A N 1
ATOM 1102 C CA . THR A 1 159 ? 5.833 3.998 -3.753 1.00 97.31 159 THR A CA 1
ATOM 1103 C C . THR A 1 159 ? 6.669 3.951 -2.473 1.00 97.31 159 THR A C 1
ATOM 1105 O O . THR A 1 159 ? 6.115 4.145 -1.394 1.00 97.31 159 THR A O 1
ATOM 1108 N N . LEU A 1 160 ? 7.990 3.761 -2.581 1.00 96.56 160 LEU A N 1
ATOM 1109 C CA . LEU A 1 160 ? 8.925 3.792 -1.450 1.00 96.56 160 LEU A CA 1
ATOM 1110 C C . LEU A 1 160 ? 9.056 5.180 -0.831 1.00 96.56 160 LEU A C 1
ATOM 1112 O O . LEU A 1 160 ? 9.049 5.305 0.390 1.00 96.56 160 LEU A O 1
ATOM 1116 N N . LEU A 1 161 ? 9.139 6.224 -1.657 1.00 95.50 161 LEU A N 1
ATOM 1117 C CA . LEU A 1 161 ? 9.160 7.604 -1.171 1.00 95.50 161 LEU A CA 1
ATOM 1118 C C . LEU A 1 161 ? 7.861 7.940 -0.427 1.00 95.50 161 LEU A C 1
ATOM 1120 O O . LEU A 1 161 ? 7.902 8.497 0.669 1.00 95.50 161 LEU A O 1
ATOM 1124 N N . ALA A 1 162 ? 6.715 7.534 -0.979 1.00 95.12 162 ALA A N 1
ATOM 1125 C CA . ALA A 1 162 ? 5.423 7.697 -0.323 1.00 95.12 162 ALA A CA 1
ATOM 1126 C C . ALA A 1 162 ? 5.310 6.867 0.971 1.00 95.12 162 ALA A C 1
ATOM 1128 O O . ALA A 1 162 ? 4.734 7.350 1.941 1.00 95.12 162 ALA A O 1
ATOM 1129 N N . LEU A 1 163 ? 5.893 5.663 1.023 1.00 95.94 163 LEU A N 1
ATOM 1130 C CA . LEU A 1 163 ? 5.952 4.849 2.242 1.00 95.94 163 LEU A CA 1
ATOM 1131 C C . LEU A 1 163 ? 6.796 5.541 3.318 1.00 95.94 163 LEU A C 1
ATOM 1133 O O . LEU A 1 163 ? 6.395 5.588 4.477 1.00 95.94 163 LEU A O 1
ATOM 1137 N N . GLY A 1 164 ? 7.939 6.115 2.931 1.00 94.88 164 GLY A N 1
ATOM 1138 C CA . GLY A 1 164 ? 8.771 6.923 3.820 1.00 94.88 164 GLY A CA 1
ATOM 1139 C C . GLY A 1 164 ? 7.994 8.106 4.397 1.00 94.88 164 GLY A C 1
ATOM 1140 O O . GLY A 1 164 ? 7.991 8.301 5.608 1.00 94.88 164 GLY A O 1
ATOM 1141 N N . TRP A 1 165 ? 7.263 8.842 3.556 1.00 91.25 165 TRP A N 1
ATOM 1142 C CA . TRP A 1 165 ? 6.390 9.929 4.008 1.00 91.25 165 TRP A CA 1
ATOM 1143 C C . TRP A 1 165 ? 5.300 9.452 4.978 1.00 91.25 165 TRP A C 1
ATOM 1145 O O . TRP A 1 165 ? 5.089 10.080 6.014 1.00 91.25 165 TRP A O 1
ATOM 1155 N N . ALA A 1 166 ? 4.627 8.343 4.663 1.00 91.88 166 ALA A N 1
ATOM 1156 C CA . ALA A 1 166 ? 3.567 7.779 5.493 1.00 91.88 166 ALA A CA 1
ATOM 1157 C C . ALA A 1 166 ? 4.086 7.292 6.858 1.00 91.88 166 ALA A C 1
ATOM 1159 O O . ALA A 1 166 ? 3.386 7.420 7.861 1.00 91.88 166 ALA A O 1
ATOM 1160 N N . LEU A 1 167 ? 5.323 6.785 6.912 1.00 92.44 167 LEU A N 1
ATOM 1161 C CA . LEU A 1 167 ? 5.975 6.317 8.137 1.00 92.44 167 LEU A CA 1
ATOM 1162 C C . LEU A 1 167 ? 6.469 7.466 9.031 1.00 92.44 167 LEU A C 1
ATOM 1164 O O . LEU A 1 167 ? 6.496 7.323 10.255 1.00 92.44 167 LEU A O 1
ATOM 1168 N N . LEU A 1 168 ? 6.864 8.599 8.445 1.00 91.38 168 LEU A N 1
ATOM 1169 C CA . LEU A 1 168 ? 7.300 9.765 9.212 1.00 91.38 168 LEU A CA 1
ATOM 1170 C C . LEU A 1 168 ? 6.140 10.312 10.063 1.00 91.38 168 LEU A C 1
ATOM 1172 O O . LEU A 1 168 ? 5.001 10.350 9.592 1.00 91.38 168 LEU A O 1
ATOM 1176 N N . PRO A 1 169 ? 6.392 10.781 11.300 1.00 86.94 169 PRO A N 1
ATOM 1177 C CA . PRO A 1 169 ? 5.354 11.240 12.226 1.00 86.94 169 PRO A CA 1
ATOM 1178 C C . PRO A 1 169 ? 4.842 12.655 11.889 1.00 86.94 169 PRO A C 1
ATOM 1180 O O . PRO A 1 169 ? 4.723 13.518 12.758 1.00 86.94 169 PRO A O 1
ATOM 1183 N N . PHE A 1 170 ? 4.546 12.919 10.616 1.00 84.81 170 PHE A N 1
ATOM 1184 C CA . PHE A 1 170 ? 3.944 14.171 10.174 1.00 84.81 170 PHE A CA 1
ATOM 1185 C C . PHE A 1 170 ? 2.468 14.269 10.569 1.00 84.81 170 PHE A C 1
ATOM 1187 O O . PHE A 1 170 ? 1.781 13.254 10.669 1.00 84.81 170 PHE A O 1
ATOM 1194 N N . PRO A 1 171 ? 1.920 15.483 10.754 1.00 82.19 171 PRO A N 1
ATOM 1195 C CA . PRO A 1 171 ? 0.518 15.641 11.109 1.00 82.19 171 PRO A CA 1
ATOM 1196 C C . PRO A 1 171 ? -0.410 14.911 10.131 1.00 82.19 171 PRO A C 1
ATOM 1198 O O . PRO A 1 171 ? -0.461 15.242 8.948 1.00 82.19 171 PRO A O 1
ATOM 1201 N N . ARG A 1 172 ? -1.201 13.973 10.665 1.00 81.31 172 ARG A N 1
ATOM 1202 C CA . ARG A 1 172 ? -2.186 13.154 9.938 1.00 81.31 172 ARG A CA 1
ATOM 1203 C C . ARG A 1 172 ? -1.603 12.066 9.025 1.00 81.31 172 ARG A C 1
ATOM 1205 O O . ARG A 1 172 ? -2.395 11.469 8.302 1.00 81.31 172 ARG A O 1
ATOM 1212 N N . SER A 1 173 ? -0.305 11.768 9.094 1.00 88.94 173 SER A N 1
ATOM 1213 C CA . SER A 1 173 ? 0.271 10.556 8.489 1.00 88.94 173 SER A CA 1
ATOM 1214 C C . SER A 1 173 ? -0.031 9.311 9.325 1.00 88.94 173 SER A C 1
ATOM 1216 O O . SER A 1 173 ? -0.299 9.421 10.527 1.00 88.94 173 SER A O 1
ATOM 1218 N N . ASP A 1 174 ? 0.080 8.128 8.729 1.00 91.38 174 ASP A N 1
ATOM 1219 C CA . ASP A 1 174 ? -0.122 6.852 9.429 1.00 91.38 174 ASP A CA 1
ATOM 1220 C C . ASP A 1 174 ? 0.873 6.655 10.565 1.00 91.38 174 ASP A C 1
ATOM 1222 O O . ASP A 1 174 ? 0.486 6.244 11.655 1.00 91.38 174 ASP A O 1
ATOM 1226 N N . GLY A 1 175 ? 2.133 7.047 10.360 1.00 89.94 175 GLY A N 1
ATOM 1227 C CA . GLY A 1 175 ? 3.161 7.037 11.394 1.00 89.94 175 GLY A CA 1
ATOM 1228 C C . GLY A 1 175 ? 2.776 7.875 12.613 1.00 89.94 175 GLY A C 1
ATOM 1229 O O . GLY A 1 175 ? 2.998 7.448 13.745 1.00 89.94 175 GLY A O 1
ATOM 1230 N N . SER A 1 176 ? 2.134 9.034 12.414 1.00 91.44 176 SER A N 1
ATOM 1231 C CA . SER A 1 176 ? 1.661 9.865 13.530 1.00 91.44 176 SER A CA 1
ATOM 1232 C C . SER A 1 176 ? 0.500 9.227 14.301 1.00 91.44 176 SER A C 1
ATOM 1234 O O . SER A 1 176 ? 0.473 9.307 15.531 1.00 91.44 176 SER A O 1
ATOM 1236 N N . TRP A 1 177 ? -0.429 8.563 13.602 1.00 89.44 177 TRP A N 1
ATOM 1237 C CA . TRP A 1 177 ? -1.550 7.846 14.220 1.00 89.44 177 TRP A CA 1
ATOM 1238 C C . TRP A 1 177 ? -1.058 6.616 14.984 1.00 89.44 177 TRP A C 1
ATOM 1240 O O . TRP A 1 177 ? -1.316 6.498 16.179 1.00 89.44 177 TRP A O 1
ATOM 1250 N N . ALA A 1 178 ? -0.242 5.778 14.343 1.00 90.88 178 ALA A N 1
ATOM 1251 C CA . ALA A 1 178 ? 0.328 4.586 14.955 1.00 90.88 178 ALA A CA 1
ATOM 1252 C C . ALA A 1 178 ? 1.186 4.921 16.186 1.00 90.88 178 ALA A C 1
ATOM 1254 O O . ALA A 1 178 ? 1.093 4.241 17.208 1.00 90.88 178 ALA A O 1
ATOM 1255 N N . LEU A 1 179 ? 1.998 5.985 16.124 1.00 91.25 179 LEU A N 1
ATOM 1256 C CA . LEU A 1 179 ? 2.795 6.433 17.268 1.00 91.25 179 LEU A CA 1
ATOM 1257 C C . LEU A 1 179 ? 1.904 6.891 18.426 1.00 91.25 179 LEU A C 1
ATOM 1259 O O . LEU A 1 179 ? 2.140 6.498 19.568 1.00 91.25 179 LEU A O 1
ATOM 1263 N N . ARG A 1 180 ? 0.871 7.694 18.147 1.00 89.81 180 ARG A N 1
ATOM 1264 C CA . ARG A 1 180 ? -0.085 8.148 19.163 1.00 89.81 180 ARG A CA 1
ATOM 1265 C C . ARG A 1 180 ? -0.758 6.965 19.853 1.00 89.81 180 ARG A C 1
ATOM 1267 O O . ARG A 1 180 ? -0.727 6.870 21.079 1.00 89.81 180 ARG A O 1
ATOM 1274 N N . ASP A 1 181 ? -1.286 6.040 19.065 1.00 88.75 181 ASP A N 1
ATOM 1275 C CA . ASP A 1 181 ? -2.000 4.869 19.558 1.00 88.75 181 ASP A CA 1
ATOM 1276 C C . ASP A 1 181 ? -1.078 3.904 20.321 1.00 88.75 181 ASP A C 1
ATOM 1278 O O . ASP A 1 181 ? -1.522 3.219 21.245 1.00 88.75 181 ASP A O 1
ATOM 1282 N N . TYR A 1 182 ? 0.221 3.883 19.996 1.00 87.38 182 TYR A N 1
ATOM 1283 C CA . TYR A 1 182 ? 1.250 3.153 20.742 1.00 87.38 182 TYR A CA 1
ATOM 1284 C C . TYR A 1 182 ? 1.651 3.829 22.065 1.00 87.38 182 TYR A C 1
ATOM 1286 O O . TYR A 1 182 ? 2.010 3.139 23.024 1.00 87.38 182 TYR A O 1
ATOM 1294 N N . LEU A 1 183 ? 1.579 5.157 22.157 1.00 87.25 183 LEU A N 1
ATOM 1295 C CA . LEU A 1 183 ? 1.892 5.893 23.385 1.00 87.25 183 LEU A CA 1
ATOM 1296 C C . LEU A 1 183 ? 0.732 5.875 24.390 1.00 87.25 183 LEU A C 1
ATOM 1298 O O . LEU A 1 183 ? 0.968 5.652 25.578 1.00 87.25 183 LEU A O 1
ATOM 1302 N N . GLU A 1 184 ? -0.513 6.045 23.936 1.00 81.44 184 GLU A N 1
ATOM 1303 C CA . GLU A 1 184 ? -1.719 5.996 24.792 1.00 81.44 184 GLU A CA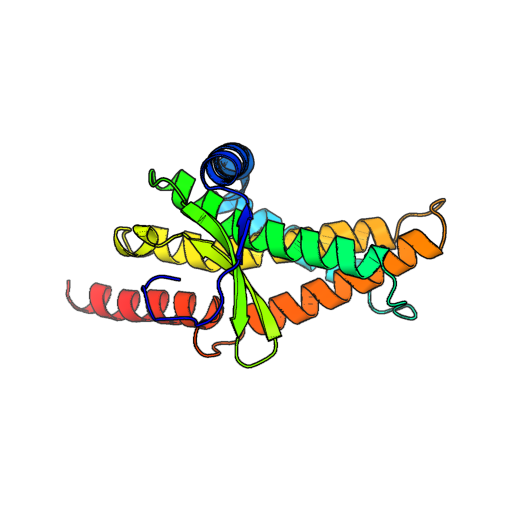 1
ATOM 1304 C C . GLU A 1 184 ? -1.826 4.645 25.526 1.00 81.44 184 GLU A C 1
ATOM 1306 O O . GLU A 1 184 ? -1.967 4.546 26.743 1.00 81.44 184 GLU A O 1
ATOM 1311 N N . ALA A 1 185 ? -1.577 3.596 24.769 1.00 64.00 185 ALA A N 1
ATOM 1312 C CA . ALA A 1 185 ? -1.261 2.240 25.170 1.00 64.00 185 ALA A CA 1
ATOM 1313 C C . ALA A 1 185 ? -0.290 2.047 26.356 1.00 64.00 185 ALA A C 1
ATOM 1315 O O . ALA A 1 185 ? -0.514 1.195 27.219 1.00 64.00 185 ALA A O 1
ATOM 1316 N N . GLY A 1 186 ? 0.828 2.777 26.372 1.00 63.03 186 GLY A N 1
ATOM 1317 C CA . GLY A 1 186 ? 1.830 2.696 27.437 1.00 63.03 186 GLY A CA 1
ATOM 1318 C C . GLY A 1 186 ? 1.416 3.448 28.702 1.00 63.03 186 GLY A C 1
ATOM 1319 O O . GLY A 1 186 ? 1.975 3.199 29.770 1.00 63.03 186 GLY A O 1
ATOM 1320 N N . ALA A 1 187 ? 0.449 4.359 28.590 1.00 66.31 187 ALA A N 1
ATOM 1321 C CA . ALA A 1 187 ? -0.163 5.061 29.711 1.00 66.31 187 ALA A CA 1
ATOM 1322 C C . ALA A 1 187 ? -1.273 4.229 30.374 1.00 66.31 187 ALA A C 1
ATOM 1324 O O . ALA A 1 187 ? -1.360 4.229 31.599 1.00 66.31 187 ALA A O 1
ATOM 1325 N N . GLU A 1 188 ? -2.078 3.490 29.604 1.00 62.31 188 GLU A N 1
ATOM 1326 C CA . GLU A 1 188 ? -3.121 2.591 30.132 1.00 62.31 188 GLU A CA 1
ATOM 1327 C C . GLU A 1 188 ? -2.528 1.423 30.937 1.00 62.31 188 GLU A C 1
ATOM 1329 O O . GLU A 1 188 ? -2.982 1.141 32.042 1.00 62.31 188 GLU A O 1
ATOM 1334 N N . SER A 1 189 ? -1.446 0.805 30.447 1.00 58.72 189 SER A N 1
ATOM 1335 C CA . SER A 1 189 ? -0.760 -0.306 31.132 1.00 58.72 189 SER A CA 1
ATOM 1336 C C . SER A 1 189 ? -0.080 0.080 32.453 1.00 58.72 189 SER A C 1
ATOM 1338 O O . SER A 1 189 ? 0.288 -0.810 33.208 1.00 58.72 189 SER A O 1
ATOM 1340 N N . ARG A 1 190 ? 0.146 1.374 32.722 1.00 60.78 190 ARG A N 1
ATOM 1341 C CA . ARG A 1 190 ? 0.736 1.853 33.989 1.00 60.78 190 ARG A CA 1
ATOM 1342 C C . ARG A 1 190 ? -0.313 2.198 35.050 1.00 60.78 190 ARG A C 1
ATOM 1344 O O . ARG A 1 190 ? 0.060 2.614 36.141 1.00 60.78 190 ARG A O 1
ATOM 1351 N N . ARG A 1 191 ? -1.604 2.118 34.712 1.00 60.28 191 ARG A N 1
ATOM 1352 C CA . ARG A 1 191 ? -2.723 2.483 35.598 1.00 60.28 191 ARG A CA 1
ATOM 1353 C C . ARG A 1 191 ? -3.518 1.279 36.117 1.00 60.28 191 ARG A C 1
ATOM 1355 O O . ARG A 1 191 ? -4.459 1.498 36.873 1.00 60.28 191 ARG A O 1
ATOM 1362 N N . GLY A 1 192 ? -3.178 0.061 35.699 1.00 48.31 192 GLY A N 1
ATOM 1363 C CA . GLY A 1 192 ? -3.736 -1.198 36.206 1.00 48.31 192 GLY A CA 1
ATOM 1364 C C . GLY A 1 192 ? -2.648 -2.026 36.859 1.00 48.31 192 GLY A C 1
ATOM 1365 O O . GLY A 1 192 ? -3.001 -2.800 37.770 1.00 48.31 192 GLY A O 1
#